Protein 9MH6 (pdb70)

Nearest PDB structures (foldseek):
  2r1i-assembly1_B  TM=9.298E-01  e=4.703E-15  Arthrobacter sp. FB24
  7n1l-assembly2_E  TM=7.633E-01  e=3.977E-11  Brucella abortus 2308
  7n1l-assembly3_C  TM=7.668E-01  e=7.142E-11  Brucella abortus 2308
  7n1l-assembly4_F  TM=7.641E-01  e=8.681E-11  Brucella abortus 2308
  7zkt-assembly2_C  TM=8.142E-01  e=1.002E-08  Physcomitrium patens

Structure (mmCIF, N/CA/C/O backbone):
data_9MH6
#
_entry.id   9MH6
#
_cell.length_a   35.372
_cell.length_b   100.626
_cell.length_c   39.177
_cell.angle_alpha   90.000
_cell.angle_beta   106.624
_cell.angle_gamma   90.000
#
_symmetry.space_group_name_H-M   'P 1 21 1'
#
loop_
_entity.id
_entity.type
_entity.pdbx_description
1 polymer 'Aminoglycoside N-acetyltransferase AAC(3)-XI'
2 non-polymer 'gentamicin C1'
3 non-polymer 'acetylamino coenzyme A'
4 non-polymer 'ACETATE ION'
5 water water
#
loop_
_atom_site.group_PDB
_atom_site.id
_atom_site.type_symbol
_atom_site.label_atom_id
_atom_site.label_alt_id
_atom_site.label_comp_id
_atom_site.label_asym_id
_atom_site.label_entity_id
_atom_site.label_seq_id
_atom_site.pdbx_PDB_ins_code
_atom_site.Cartn_x
_atom_site.Cartn_y
_atom_site.Cartn_z
_atom_site.occupancy
_atom_site.B_iso_or_equiv
_atom_site.auth_seq_id
_atom_site.auth_comp_id
_atom_site.auth_asym_id
_atom_site.auth_atom_id
_atom_site.pdbx_PDB_model_num
ATOM 1 N N . GLU A 1 6 ? 3.07945 26.54774 40.64486 1.000 48.94283 6 GLU A N 1
ATOM 2 C CA . GLU A 1 6 ? 2.74054 27.91264 40.27625 1.000 35.04130 6 GLU A CA 1
ATOM 3 C C . GLU A 1 6 ? 4.04309 28.74601 40.12950 1.000 43.49964 6 GLU A C 1
ATOM 4 O O . GLU A 1 6 ? 5.14433 28.31658 40.51426 1.000 47.79170 6 GLU A O 1
ATOM 7 N N . ILE A 1 7 ? 3.89695 29.92706 39.57255 1.000 29.60311 7 ILE A N 1
ATOM 8 C CA . ILE A 1 7 ? 5.00423 30.87456 39.43936 1.000 20.23371 7 ILE A CA 1
ATOM 9 C C . ILE A 1 7 ? 5.04335 31.76119 40.67061 1.000 18.03420 7 ILE A C 1
ATOM 10 O O . ILE A 1 7 ? 4.00753 32.17419 41.19365 1.000 21.68443 7 ILE A O 1
ATOM 26 N N . ARG A 1 8 ? 6.24343 31.99200 41.16440 1.000 16.63630 8 ARG A N 1
ATOM 27 C CA . ARG A 1 8 ? 6.43716 32.80325 42.35980 1.000 19.09824 8 ARG A CA 1
ATOM 28 C C . ARG A 1 8 ? 7.56884 33.80276 42.14882 1.000 14.85522 8 ARG A C 1
ATOM 29 O O . ARG A 1 8 ? 8.43734 33.60546 41.28347 1.000 14.35829 8 ARG A O 1
ATOM 50 N N . VAL A 1 9 ? 7.56341 34.91399 42.87348 1.000 14.43552 9 VAL A N 1
ATOM 51 C CA . VAL A 1 9 ? 8.65314 35.87365 42.90257 1.000 14.17419 9 VAL A CA 1
ATOM 52 C C . VAL A 1 9 ? 9.72614 35.30200 43.80203 1.000 15.87474 9 VAL A C 1
ATOM 53 O O . VAL A 1 9 ? 9.43647 34.91591 44.95103 1.000 16.82419 9 VAL A O 1
ATOM 66 N N . ALA A 1 10 ? 10.93146 35.18903 43.28079 1.000 12.42063 10 ALA A N 1
ATOM 67 C CA . ALA A 1 10 ? 12.01187 34.61200 44.04775 1.000 12.34215 10 ALA A CA 1
ATOM 68 C C . ALA A 1 10 ? 12.40569 35.50035 45.21363 1.000 12.87942 10 ALA A C 1
ATOM 69 O O . ALA A 1 10 ? 12.28117 36.72866 45.15928 1.000 12.21103 10 ALA A O 1
ATOM 76 N N . GLU A 1 11 ? 12.82244 34.83513 46.27715 1.000 11.32634 11 GLU A N 1
ATOM 77 C CA . GLU A 1 11 ? 13.36623 35.44262 47.46717 1.000 11.44003 11 GLU A CA 1
ATOM 78 C C . GLU A 1 11 ? 14.85630 35.26877 47.42837 1.000 11.18170 11 GLU A C 1
ATOM 79 O O . GLU A 1 11 ? 15.41193 34.43371 46.67130 1.000 11.58208 11 GLU A O 1
ATOM 91 N N . VAL A 1 12 ? 15.54778 35.96471 48.33233 1.000 11.58557 12 VAL A N 1
ATOM 92 C CA . VAL A 1 12 ? 16.99068 35.78755 48.45847 1.000 11.81562 12 VAL A CA 1
ATOM 93 C C . VAL A 1 12 ? 17.33167 34.33106 48.67763 1.000 13.49915 12 VAL A C 1
ATOM 94 O O . VAL A 1 12 ? 18.33900 33.85287 48.16290 1.000 14.55408 12 VAL A O 1
ATOM 107 N N . ALA A 1 13 ? 16.52212 33.58681 49.44820 1.000 14.75292 13 ALA A N 1
ATOM 108 C CA . ALA A 1 13 ? 16.80946 32.17242 49.68796 1.000 15.17385 13 ALA A CA 1
ATOM 109 C C . ALA A 1 13 ? 16.80476 31.34587 48.41161 1.000 14.92803 13 ALA A C 1
ATOM 110 O O . ALA A 1 13 ? 17.27975 30.19533 48.45046 1.000 17.45796 13 ALA A O 1
ATOM 117 N N . ASP A 1 14 ? 16.19418 31.82545 47.33532 1.000 13.30919 14 ASP A N 1
ATOM 118 C CA . ASP A 1 14 ? 16.14032 31.09241 46.07645 1.000 12.91311 14 ASP A CA 1
ATOM 119 C C . ASP A 1 14 ? 17.32404 31.39183 45.16023 1.000 15.64102 14 ASP A C 1
ATOM 120 O O . ASP A 1 14 ? 17.34956 30.90848 44.03260 1.000 14.81075 14 ASP A O 1
ATOM 129 N N . ALA A 1 15 ? 18.33964 32.12913 45.61744 1.000 12.43853 15 ALA A N 1
ATOM 130 C CA . ALA A 1 15 ? 19.43048 32.51800 44.73087 1.000 13.87491 15 ALA A CA 1
ATOM 131 C C . ALA A 1 15 ? 20.11798 31.31719 44.14405 1.000 15.16311 15 ALA A C 1
ATOM 132 O O . ALA A 1 15 ? 20.58396 31.39343 42.99318 1.000 14.38649 15 ALA A O 1
ATOM 139 N N . GLY A 1 16 ? 20.28937 30.25530 44.92784 1.000 13.75413 16 GLY A N 1
ATOM 140 C CA . GLY A 1 16 ? 20.95586 29.05743 44.41985 1.000 15.30713 16 GLY A CA 1
ATOM 141 C C . GLY A 1 16 ? 20.22231 28.44069 43.23881 1.000 14.94341 16 GLY A C 1
ATOM 142 O O . GLY A 1 16 ? 20.85246 27.98278 42.26929 1.000 17.81741 16 GLY A O 1
ATOM 146 N N . VAL A 1 17 ? 18.88989 28.39540 43.29838 1.000 15.72512 17 VAL A N 1
ATOM 147 C CA . VAL A 1 17 ? 18.12530 27.76111 42.22564 1.000 17.35901 17 VAL A CA 1
ATOM 148 C C . VAL A 1 17 ? 18.17277 28.63519 40.99039 1.000 15.60375 17 VAL A C 1
ATOM 149 O O . VAL A 1 17 ? 18.41984 28.15823 39.88591 1.000 15.66418 17 VAL A O 1
ATOM 162 N N . VAL A 1 18 ? 18.08028 29.95048 41.15773 1.000 12.84850 18 VAL A N 1
ATOM 163 C CA . VAL A 1 18 ? 18.18674 30.85676 40.02488 1.000 13.04953 18 VAL A CA 1
ATOM 164 C C . VAL A 1 18 ? 19.56105 30.72328 39.36856 1.000 12.01261 18 VAL A C 1
ATOM 165 O O . VAL A 1 18 ? 19.68263 30.66626 38.14294 1.000 12.48458 18 VAL A O 1
ATOM 178 N N . ALA A 1 19 ? 20.62580 30.74134 40.17061 1.000 12.12772 19 ALA A N 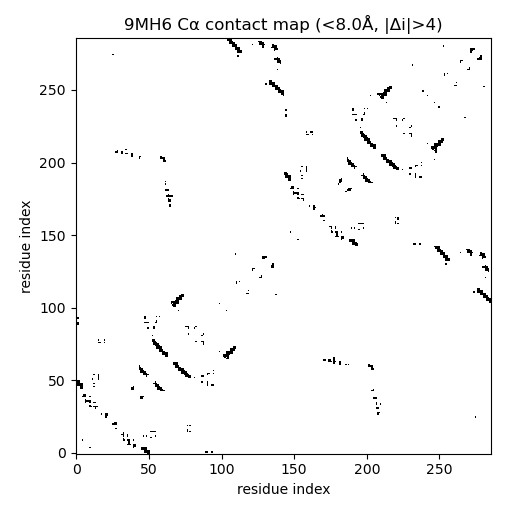1
ATOM 179 C CA . ALA A 1 19 ? 21.97518 30.61869 39.62763 1.000 12.76046 19 ALA A CA 1
ATOM 180 C C . ALA A 1 19 ? 22.13559 29.31269 38.86313 1.000 13.71440 19 ALA A C 1
ATOM 181 O O . ALA A 1 19 ? 22.74750 29.29697 37.80333 1.000 13.41760 19 ALA A O 1
ATOM 188 N N A LYS A 1 20 ? 21.61748 28.20822 39.39000 0.502 13.62936 20 LYS A N 1
ATOM 189 N N B LYS A 1 20 ? 21.61341 28.21469 39.38975 0.498 13.64420 20 LYS A N 1
ATOM 190 C CA A LYS A 1 20 ? 21.69571 26.93009 38.68914 0.502 15.31012 20 LYS A CA 1
ATOM 191 C CA B LYS A 1 20 ? 21.69446 26.93446 38.69803 0.498 15.31458 20 LYS A CA 1
ATOM 192 C C A LYS A 1 20 ? 21.01927 27.01193 37.33217 0.502 17.61099 20 LYS A C 1
ATOM 193 C C B LYS A 1 20 ? 21.01504 27.00310 37.34018 0.498 17.60357 20 LYS A C 1
ATOM 194 O O A LYS A 1 20 ? 21.55371 26.51374 36.33879 0.502 14.00421 20 LYS A O 1
ATOM 195 O O B LYS A 1 20 ? 21.54982 26.49522 36.35167 0.498 13.99388 20 LYS A O 1
ATOM 232 N N . LEU A 1 21 ? 19.84104 27.63497 37.26636 1.000 13.81155 21 LEU A N 1
ATOM 233 C CA . LEU A 1 21 ? 19.12470 27.70762 36.00353 1.000 13.71946 21 LEU A CA 1
ATOM 234 C C . LEU A 1 21 ? 19.85098 28.57397 35.00997 1.000 11.65749 21 LEU A C 1
ATOM 235 O O . LEU A 1 21 ? 19.91710 28.22485 33.83519 1.000 12.97351 21 LEU A O 1
ATOM 252 N N . LEU A 1 22 ? 20.40825 29.67569 35.44478 1.000 11.39466 22 LEU A N 1
ATOM 253 C CA . LEU A 1 22 ? 21.17152 30.50841 34.52381 1.000 11.24002 22 LEU A CA 1
ATOM 254 C C . LEU A 1 22 ? 22.41947 29.76532 34.04930 1.000 11.73522 22 LEU A C 1
ATOM 255 O O . LEU A 1 22 ? 22.78638 29.80585 32.87609 1.000 12.86284 22 LEU A O 1
ATOM 271 N N . ARG A 1 23 ? 23.14183 29.09282 34.94670 1.000 13.12950 23 ARG A N 1
ATOM 272 C CA . ARG A 1 23 ? 24.24917 28.26237 34.50100 1.000 14.19792 23 ARG A CA 1
ATOM 273 C C . ARG A 1 23 ? 23.81834 27.25277 33.47436 1.000 15.18663 23 ARG A C 1
ATOM 274 O O . ARG A 1 23 ? 24.51169 27.06236 32.48414 1.000 15.38583 23 ARG A O 1
ATOM 295 N N . ASP A 1 24 ? 22.72402 26.55080 33.70292 1.000 14.35948 24 ASP A N 1
ATOM 296 C CA . ASP A 1 24 ? 22.26151 25.54428 32.76264 1.000 16.61188 24 ASP A CA 1
ATOM 297 C C . ASP A 1 24 ? 21.95538 26.17187 31.41392 1.000 16.05917 24 ASP A C 1
ATOM 298 O O . ASP A 1 24 ? 22.28660 25.61072 30.37178 1.000 15.97794 24 ASP A O 1
ATOM 307 N N . PHE A 1 25 ? 21.33012 27.34261 31.41379 1.000 15.05398 25 PHE A N 1
ATOM 308 C CA . PHE A 1 25 ? 21.02802 28.05000 30.18141 1.000 14.28868 25 PHE A CA 1
ATOM 309 C C . PHE A 1 25 ? 22.30006 28.36428 29.42161 1.000 15.32965 25 PHE A C 1
ATOM 310 O O . PHE A 1 25 ? 22.40821 28.06880 28.23265 1.000 16.50258 25 PHE A O 1
ATOM 327 N N A ASN A 1 26 ? 23.28337 28.93578 30.09029 0.507 13.98839 26 ASN A N 1
ATOM 328 N N B ASN A 1 26 ? 23.26840 28.99208 30.08937 0.493 14.12735 26 ASN A N 1
ATOM 329 C CA A ASN A 1 26 ? 24.47240 29.33650 29.36657 0.507 16.56032 26 ASN A CA 1
ATOM 330 C CA B ASN A 1 26 ? 24.52830 29.31713 29.43905 0.493 16.43814 26 ASN A CA 1
ATOM 331 C C A ASN A 1 26 ? 25.26185 28.10648 28.93744 0.507 15.88818 26 ASN A C 1
ATOM 332 C C B ASN A 1 26 ? 25.16820 28.06696 28.88864 0.493 15.22019 26 ASN A C 1
ATOM 333 O O A ASN A 1 26 ? 25.90509 28.12700 27.88677 0.507 17.55552 26 ASN A O 1
ATOM 334 O O B ASN A 1 26 ? 25.66704 28.05224 27.75634 0.493 19.29079 26 ASN A O 1
ATOM 355 N N . THR A 1 27 ? 25.18238 27.00486 29.69410 1.000 17.54928 27 THR A N 1
ATOM 356 C CA . THR A 1 27 ? 25.84368 25.76730 29.26791 1.000 16.77808 27 THR A CA 1
ATOM 357 C C . THR A 1 27 ? 25.18176 25.20090 28.02620 1.000 17.71995 27 THR A C 1
ATOM 358 O O . THR A 1 27 ? 25.86377 24.85534 27.05441 1.000 21.07324 27 THR A O 1
ATOM 369 N N . GLU A 1 28 ? 23.86214 25.24608 27.95741 1.000 17.77663 28 GLU A N 1
ATOM 370 C CA . GLU A 1 28 ? 23.14977 24.75995 26.79149 1.000 19.91832 28 GLU A CA 1
ATOM 371 C C . GLU A 1 28 ? 23.55516 25.50991 25.52528 1.000 24.02971 28 GLU A C 1
ATOM 372 O O . GLU A 1 28 ? 23.73824 24.89748 24.47585 1.000 22.66476 28 GLU A O 1
ATOM 384 N N . PHE A 1 29 ? 23.75317 26.82087 25.61239 1.000 25.38353 29 PHE A N 1
ATOM 385 C CA . PHE A 1 29 ? 24.05379 27.66164 24.46942 1.000 28.01057 29 PHE A CA 1
ATOM 386 C C . PHE A 1 29 ? 25.52970 27.97052 24.36750 1.000 30.47549 29 PHE A C 1
ATOM 387 O O . PHE A 1 29 ? 25.95574 28.69881 23.44687 1.000 33.40254 29 PHE A O 1
ATOM 404 N N . ASP A 1 30 ? 26.31818 27.32354 25.19792 1.000 29.84291 30 ASP A N 1
ATOM 405 C CA . ASP A 1 30 ? 27.77383 27.43835 25.11971 1.000 32.33869 30 ASP A CA 1
ATOM 406 C C . ASP A 1 30 ? 28.19796 28.90763 25.20411 1.000 33.47826 30 ASP A C 1
ATOM 407 O O . ASP A 1 30 ? 29.10384 29.31496 24.46857 1.000 36.77495 30 ASP A O 1
ATOM 416 N N . THR A 1 31 ? 27.53959 29.69330 26.06838 1.000 31.17300 31 THR A N 1
ATOM 417 C CA . THR A 1 31 ? 27.89713 31.08530 26.37736 1.000 31.88904 31 THR A CA 1
ATOM 418 C C . THR A 1 31 ? 28.55055 31.12663 27.75821 1.000 30.07685 31 THR A C 1
ATOM 419 O O . THR A 1 31 ? 28.29630 30.27363 28.62486 1.000 27.83573 31 THR A O 1
ATOM 430 N N . PRO A 1 32 ? 29.36855 32.11820 28.03039 1.000 31.12725 32 PRO A N 1
ATOM 431 C CA . PRO A 1 32 ? 30.17495 32.02853 29.26010 1.000 36.23017 32 PRO A CA 1
ATOM 432 C C . PRO A 1 32 ? 29.35425 32.16935 30.51360 1.000 31.27099 32 PRO A C 1
ATOM 433 O O . PRO A 1 32 ? 28.30973 32.83497 30.52796 1.000 29.67403 32 PRO A O 1
ATOM 444 N N . VAL A 1 33 ? 29.84278 31.51905 31.56541 1.000 32.30366 33 VAL A N 1
ATOM 445 C CA . VAL A 1 33 ? 29.24923 31.53401 32.90179 1.000 31.96402 33 VAL A CA 1
ATOM 446 C C . VAL A 1 33 ? 30.21211 32.29415 33.81053 1.000 32.88484 33 VAL A C 1
ATOM 447 O O . VAL A 1 33 ? 31.36054 31.87274 33.98575 1.000 35.71512 33 VAL A O 1
ATOM 460 N N . PRO A 1 34 ? 29.78858 33.39160 34.42360 1.000 35.10841 34 PRO A N 1
ATOM 461 C CA . PRO A 1 34 ? 30.67672 34.11303 35.33131 1.000 39.68386 34 PRO A CA 1
ATOM 462 C C . PRO A 1 34 ? 30.75748 33.39762 36.67436 1.000 23.26694 34 PRO A C 1
ATOM 463 O O . PRO A 1 34 ? 29.86496 32.63233 37.04455 1.000 24.40849 34 PRO A O 1
ATOM 474 N N . GLU A 1 35 ? 31.85299 33.63655 37.38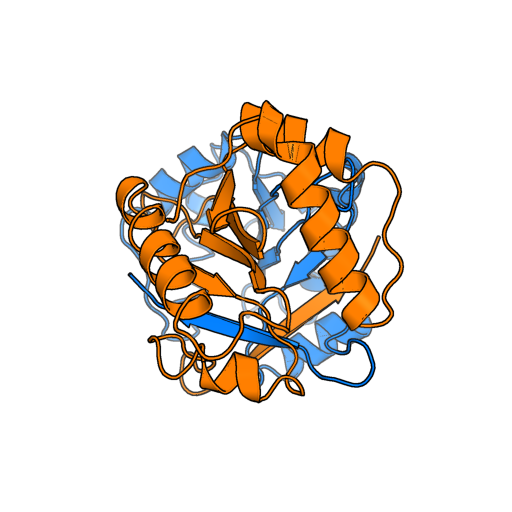441 1.000 34.37183 35 GLU A N 1
ATOM 475 C CA . GLU A 1 35 ? 31.96299 33.19578 38.76749 1.000 29.85646 35 GLU A CA 1
ATOM 476 C C . GLU A 1 35 ? 30.99141 34.00454 39.62419 1.000 26.08159 35 GLU A C 1
ATOM 477 O O . GLU A 1 35 ? 30.65064 35.13619 39.30028 1.000 26.13589 35 GLU A O 1
ATOM 481 N N . GLY A 1 36 ? 30.53713 33.39671 40.71289 1.000 21.68205 36 GLY A N 1
ATOM 482 C CA . GLY A 1 36 ? 29.79277 34.09743 41.73483 1.000 30.55699 36 GLY A CA 1
ATOM 483 C C . GLY A 1 36 ? 28.33578 34.33470 41.44864 1.000 22.23677 36 GLY A C 1
ATOM 484 O O . GLY A 1 36 ? 27.76999 35.29281 42.00518 1.000 21.64487 36 GLY A O 1
ATOM 488 N N . LEU A 1 37 ? 27.71208 33.54079 40.56461 1.000 25.47954 37 LEU A N 1
ATOM 489 C CA . LEU A 1 37 ? 26.34175 33.82415 40.19779 1.000 22.50530 37 LEU A CA 1
ATOM 490 C C . LEU A 1 37 ? 25.41597 33.77951 41.40331 1.000 19.43880 37 LEU A C 1
ATOM 491 O O . LEU A 1 37 ? 24.50339 34.59629 41.48789 1.000 17.05505 37 LEU A O 1
ATOM 507 N N . GLU A 1 38 ? 25.56956 32.79436 42.28872 1.000 18.19002 38 GLU A N 1
ATOM 508 C CA . GLU A 1 38 ? 24.63955 32.67918 43.39934 1.000 18.60149 38 GLU A CA 1
ATOM 509 C C . GLU A 1 38 ? 24.70343 33.91641 44.27147 1.000 17.06047 38 GLU A C 1
ATOM 510 O O . GLU A 1 38 ? 23.67002 34.50195 44.62740 1.000 15.64981 38 GLU A O 1
ATOM 522 N N . GLU A 1 39 ? 25.92150 34.33411 44.62008 1.000 18.43079 39 GLU A N 1
ATOM 523 C CA . GLU A 1 39 ? 26.07031 35.45506 45.51487 1.000 18.68555 39 GLU A CA 1
ATOM 524 C C . GLU A 1 39 ? 25.58339 36.72507 44.87127 1.000 17.10239 39 GLU A C 1
ATOM 525 O O . GLU A 1 39 ? 25.02137 37.59455 45.52682 1.000 18.22041 39 GLU A O 1
ATOM 537 N N . ARG A 1 40 ? 25.84206 36.90078 43.57260 1.000 16.41185 40 ARG A N 1
ATOM 538 C CA . ARG A 1 40 ? 25.34605 38.08155 42.88794 1.000 16.80908 40 ARG A CA 1
ATOM 539 C C . ARG A 1 40 ? 23.84019 38.07474 42.81446 1.000 14.62896 40 ARG A C 1
ATOM 540 O O . ARG A 1 40 ? 23.21242 39.12429 43.05097 1.000 15.20220 40 ARG A O 1
ATOM 561 N N . PHE A 1 41 ? 23.21693 36.92796 42.46083 1.000 15.95342 41 PHE A N 1
ATOM 562 C CA . PHE A 1 41 ? 21.77068 36.88828 42.47853 1.000 13.00722 41 PHE A CA 1
ATOM 563 C C . PHE A 1 41 ? 21.20615 37.16962 43.88273 1.000 15.22285 41 PHE A C 1
ATOM 564 O O . PHE A 1 41 ? 20.14612 37.78555 44.00972 1.000 14.58781 41 PHE A O 1
ATOM 581 N N . ALA A 1 42 ? 21.86815 36.69391 44.94662 1.000 13.50927 42 ALA A N 1
ATOM 582 C CA . ALA A 1 42 ? 21.33962 37.00891 46.28539 1.000 13.94062 42 ALA A CA 1
ATOM 583 C C . ALA A 1 42 ? 21.29416 38.52345 46.50279 1.000 15.03019 42 ALA A C 1
ATOM 584 O O . ALA A 1 42 ? 20.34845 39.05001 47.10699 1.000 16.59864 42 ALA A O 1
ATOM 591 N N . GLN A 1 43 ? 22.33256 39.24298 46.09031 1.000 15.18724 43 GLN A N 1
ATOM 592 C CA . GLN A 1 43 ? 22.37281 40.69548 46.18929 1.000 16.76188 43 GLN A CA 1
ATOM 593 C C . GLN A 1 43 ? 21.29804 41.34742 45.31781 1.000 16.05532 43 GLN A C 1
ATOM 594 O O . GLN A 1 43 ? 20.57052 42.24003 45.77682 1.000 19.49315 43 GLN A O 1
ATOM 608 N N . ILE A 1 44 ? 21.18233 40.90487 44.06246 1.000 13.98443 44 ILE A N 1
ATOM 609 C CA . ILE A 1 44 ? 20.23779 41.48711 43.10076 1.000 16.10369 44 ILE A CA 1
ATOM 610 C C . ILE A 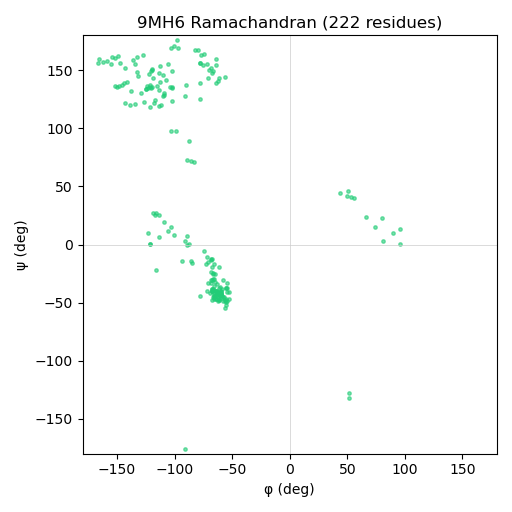1 44 ? 18.80020 41.27792 43.54925 1.000 16.13718 44 ILE A C 1
ATOM 611 O O . ILE A 1 44 ? 18.00202 42.22590 43.54053 1.000 17.67632 44 ILE A O 1
ATOM 627 N N . ILE A 1 45 ? 18.47914 40.07219 44.03025 1.000 12.45082 45 ILE A N 1
ATOM 628 C CA . ILE A 1 45 ? 17.12715 39.79960 44.45056 1.000 12.18630 45 ILE A CA 1
ATOM 629 C C . ILE A 1 45 ? 16.77366 40.64112 45.65154 1.000 13.64873 45 ILE A C 1
ATOM 630 O O . ILE A 1 45 ? 15.57554 40.96139 45.82342 1.000 14.00693 45 ILE A O 1
ATOM 646 N N . ALA A 1 46 ? 17.71535 41.01166 46.51338 1.000 17.38144 46 ALA A N 1
ATOM 647 C CA . ALA A 1 46 ? 17.38477 41.78026 47.68176 1.000 20.36949 46 ALA A CA 1
ATOM 648 C C . ALA A 1 46 ? 17.03957 43.20654 47.34807 1.000 27.06872 46 ALA A C 1
ATOM 649 O O . ALA A 1 46 ? 16.39255 43.86458 48.16837 1.000 29.92086 46 ALA A O 1
ATOM 656 N N . HIS A 1 47 ? 17.38945 43.68007 46.16649 1.000 29.60466 47 HIS A N 1
ATOM 657 C CA . HIS A 1 47 ? 17.15711 45.08502 45.86711 1.000 35.38813 47 HIS A CA 1
ATOM 658 C C . HIS A 1 47 ? 15.86417 45.31612 45.07259 1.000 22.10189 47 HIS A C 1
ATOM 659 O O . HIS A 1 47 ? 15.13715 44.40524 44.70634 1.000 22.85207 47 HIS A O 1
ATOM 673 N N . ASP A 1 48 ? 15.57393 46.60659 44.85635 1.000 21.49524 48 ASP A N 1
ATOM 674 C CA . ASP A 1 48 ? 14.25363 47.09290 44.52685 1.000 21.36151 48 ASP A CA 1
ATOM 675 C C . ASP A 1 48 ? 14.02950 47.20507 43.00797 1.000 21.45820 48 ASP A C 1
ATOM 676 O O . ASP A 1 48 ? 12.87629 47.34203 42.56297 1.000 23.30533 48 ASP A O 1
ATOM 680 N N . ASP A 1 49 ? 15.10843 47.13674 42.22121 1.000 17.51165 49 ASP A N 1
ATOM 681 C CA . ASP A 1 49 ? 15.06733 47.44489 40.79624 1.000 16.29461 49 ASP A CA 1
ATOM 682 C C . ASP A 1 49 ? 15.22754 46.20837 39.93919 1.000 13.70360 49 ASP A C 1
ATOM 683 O O . ASP A 1 49 ? 15.56791 46.30510 38.75939 1.000 15.14289 49 ASP A O 1
ATOM 692 N N . ALA A 1 50 ? 14.99905 45.04259 40.49601 1.000 11.66832 50 ALA A N 1
ATOM 693 C CA . ALA A 1 50 ? 15.01679 43.79569 39.74997 1.000 10.48020 50 ALA A CA 1
ATOM 694 C C . ALA A 1 50 ? 14.24321 42.73878 40.48666 1.000 13.19946 50 ALA A C 1
ATOM 695 O O . ALA A 1 50 ? 14.03007 42.82845 41.70244 1.000 13.29996 50 ALA A O 1
ATOM 702 N N . PHE A 1 51 ? 13.79823 41.74488 39.73326 1.000 10.38343 51 PHE A N 1
ATOM 703 C CA . PHE A 1 51 ? 13.17730 40.58252 40.35604 1.000 9.80081 51 PHE A CA 1
ATOM 704 C C . PHE A 1 51 ? 13.32599 39.37507 39.47010 1.000 10.11575 51 PHE A C 1
ATOM 705 O O . PHE A 1 51 ? 13.63994 39.49826 38.27055 1.000 9.88272 51 PHE A O 1
ATOM 722 N N . VAL A 1 52 ? 13.15272 38.21440 40.06832 1.000 11.17503 52 VAL A N 1
ATOM 723 C CA . VAL A 1 52 ? 13.19037 36.95596 39.33202 1.000 10.63148 52 VAL A CA 1
ATOM 724 C C . VAL A 1 52 ? 11.86849 36.25495 39.62008 1.000 10.63713 52 VAL A C 1
ATOM 725 O O . VAL A 1 52 ? 11.39551 36.24175 40.76575 1.000 11.21035 52 VAL A O 1
ATOM 738 N N . LEU A 1 53 ? 11.24788 35.69184 38.59550 1.000 11.81620 53 LEU A N 1
ATOM 739 C CA . LEU A 1 53 ? 10.11642 34.79366 38.71448 1.000 10.70246 53 LEU A CA 1
ATOM 740 C C . LEU A 1 53 ? 10.57466 33.35805 38.52864 1.000 12.10137 53 LEU A C 1
ATOM 741 O O . LEU A 1 53 ? 11.36406 33.09925 37.61426 1.000 12.94330 53 LEU A O 1
ATOM 757 N N . LEU A 1 54 ? 10.12778 32.43392 39.36205 1.000 11.82250 54 LEU A N 1
ATOM 758 C CA . LEU A 1 54 ? 10.47214 31.03105 39.27326 1.000 12.60877 54 LEU A CA 1
ATOM 759 C C . LEU A 1 54 ? 9.24340 30.23656 38.93330 1.000 15.52287 54 LEU A C 1
ATOM 760 O O . LEU A 1 54 ? 8.20715 30.36292 39.60312 1.000 16.69509 54 LEU A O 1
ATOM 776 N N . ALA A 1 55 ? 9.38139 29.33526 37.96831 1.000 15.73071 55 ALA A N 1
ATOM 777 C CA . ALA A 1 55 ? 8.42358 28.25125 37.76643 1.000 17.58792 55 ALA A CA 1
ATOM 778 C C . ALA A 1 55 ? 8.99631 26.99902 38.41596 1.000 18.97005 55 ALA A C 1
ATOM 779 O O . ALA A 1 55 ? 9.84492 26.32619 37.83483 1.000 18.10385 55 ALA A O 1
ATOM 786 N N . GLY A 1 56 ? 8.55127 26.71246 39.64452 1.000 20.25625 56 GLY A N 1
ATOM 787 C CA . GLY A 1 56 ? 9.14220 25.60553 40.37658 1.000 23.63398 56 GLY A CA 1
ATOM 788 C C . GLY A 1 56 ? 10.64997 25.76798 40.36997 1.000 23.15373 56 GLY A C 1
ATOM 789 O O . GLY A 1 56 ? 11.16210 26.84253 40.65701 1.000 25.60893 56 GLY A O 1
ATOM 793 N N . ASP A 1 57 ? 11.36835 24.69760 40.04726 1.000 22.56648 57 ASP A N 1
ATOM 794 C CA . ASP A 1 57 ? 12.81178 24.77690 39.83317 1.000 24.74528 57 ASP A CA 1
ATOM 795 C C . ASP A 1 57 ? 13.19635 24.49943 38.38224 1.000 24.53379 57 ASP A C 1
ATOM 796 O O . ASP A 1 57 ? 14.31383 24.06617 38.09141 1.000 27.28040 57 ASP A O 1
ATOM 805 N N . ILE A 1 58 ? 12.29267 24.74207 37.44286 1.000 19.96205 58 ILE A N 1
ATOM 806 C CA . ILE A 1 58 ? 12.54952 24.37592 36.05439 1.000 22.45515 58 ILE A CA 1
ATOM 807 C C . ILE A 1 58 ? 12.48794 25.54359 35.08138 1.000 21.43471 58 ILE A C 1
ATOM 808 O O . ILE A 1 58 ? 12.69403 25.33251 33.88955 1.000 20.93318 58 ILE A O 1
ATOM 824 N N . GLY A 1 59 ? 12.22583 26.75924 35.53119 1.000 16.62610 59 GLY A N 1
ATOM 825 C CA . GLY A 1 59 ? 12.25668 27.88452 34.62543 1.000 14.47677 59 GLY A CA 1
ATOM 826 C C . GLY A 1 59 ? 12.27593 29.17935 35.40077 1.000 13.72123 59 GLY A C 1
ATOM 827 O O . GLY A 1 59 ? 11.88113 29.21330 36.56553 1.000 14.05007 59 GLY A O 1
ATOM 831 N N . PHE A 1 60 ? 12.72640 30.24757 34.73567 1.000 11.97443 60 PHE A N 1
ATOM 832 C CA . PHE A 1 60 ? 12.82433 31.52716 35.40163 1.000 11.97557 60 PHE A CA 1
ATOM 833 C C . PHE A 1 60 ? 12.76015 32.66662 34.40441 1.000 13.00941 60 PHE A C 1
ATOM 834 O O . PHE A 1 60 ? 13.07576 32.50741 33.21859 1.000 12.34097 60 PHE A O 1
ATOM 851 N N . ALA A 1 61 ? 12.33249 33.82399 34.92114 1.000 12.46106 61 ALA A N 1
ATOM 852 C CA . ALA A 1 61 ? 12.43638 35.10028 34.22305 1.000 10.42433 61 ALA A CA 1
ATOM 853 C C . ALA A 1 61 ? 13.18094 36.06830 35.12260 1.000 13.39151 61 ALA A C 1
ATOM 854 O O . ALA A 1 61 ? 12.86392 36.18940 36.31554 1.000 15.25077 61 ALA A O 1
ATOM 861 N N . TYR A 1 62 ? 14.15100 36.80906 34.60124 1.000 10.74836 62 TYR A N 1
ATOM 862 C CA . TYR A 1 62 ? 14.88689 37.80186 35.34622 1.000 8.95193 62 TYR A CA 1
ATOM 863 C C . TYR A 1 62 ? 14.60713 39.14471 34.67267 1.000 9.42114 62 TYR A C 1
ATOM 864 O O . TYR A 1 62 ? 14.88548 39.29966 33.48291 1.000 10.52139 62 TYR A O 1
ATOM 882 N N . VAL A 1 63 ? 14.06823 40.09423 35.45191 1.000 9.55100 63 VAL A N 1
ATOM 883 C CA . VAL A 1 63 ? 13.62288 41.38698 34.95126 1.000 8.48890 63 VAL A CA 1
ATOM 884 C C . VAL A 1 63 ? 14.35765 42.47557 35.71582 1.000 9.56396 63 VAL A C 1
ATOM 885 O O . VAL A 1 63 ? 14.43626 42.46123 36.93809 1.000 10.34319 63 VAL A O 1
ATOM 898 N N . THR A 1 64 ? 14.85359 43.47919 34.98682 1.000 9.36284 64 THR A N 1
ATOM 899 C CA . THR A 1 64 ? 15.36385 44.68484 35.60391 1.000 9.70223 64 THR A CA 1
ATOM 900 C C . THR A 1 64 ? 14.48093 45.88134 35.27812 1.000 10.93765 64 THR A C 1
ATOM 901 O O . THR A 1 64 ? 13.77708 45.93549 34.26061 1.000 12.15019 64 THR A O 1
ATOM 912 N N . LEU A 1 65 ? 14.49383 46.85202 36.15353 1.000 11.40940 65 LEU A N 1
ATOM 913 C CA . LEU A 1 65 ? 13.72853 48.07783 36.05634 1.000 12.48318 65 LEU A CA 1
ATOM 914 C C . LEU A 1 65 ? 14.67889 49.25517 36.07752 1.000 12.38746 65 LEU A C 1
ATOM 915 O O . LEU A 1 65 ? 15.61102 49.26699 36.88926 1.000 15.25585 65 LEU A O 1
ATOM 931 N N . ARG A 1 66 ? 14.45665 50.23019 35.19878 1.000 11.04658 66 ARG A N 1
ATOM 932 C CA . ARG A 1 66 ? 15.32206 51.39439 35.14210 1.000 11.52426 66 ARG A CA 1
ATOM 933 C C . ARG A 1 66 ? 14.50016 52.61796 34.74123 1.000 9.89701 66 ARG A C 1
ATOM 934 O O . ARG A 1 66 ? 13.42070 52.48528 34.17034 1.000 11.25927 66 ARG A O 1
ATOM 955 N N . PRO A 1 67 ? 14.96039 53.81933 35.08295 1.000 11.59824 67 PRO A N 1
ATOM 956 C CA . PRO A 1 67 ? 14.13823 55.02435 34.88785 1.000 13.02086 67 PRO A CA 1
ATOM 957 C C . PRO A 1 67 ? 14.09098 55.44699 33.44226 1.000 13.04018 67 PRO A C 1
ATOM 958 O O . PRO A 1 67 ? 15.02011 55.20530 32.66427 1.000 14.05369 67 PRO A O 1
ATOM 969 N N . SER A 1 68 ? 13.02678 56.14601 33.05676 1.000 12.98211 68 SER A N 1
ATOM 970 C CA . SER A 1 68 ? 12.83206 56.74687 31.78605 1.000 13.66637 68 SER A CA 1
ATOM 971 C C . SER A 1 68 ? 12.15617 58.09458 31.93815 1.000 13.36610 68 SER A C 1
ATOM 972 O O . SER A 1 68 ? 11.26525 58.22069 32.77184 1.000 14.77672 68 SER A O 1
ATOM 980 N N . PRO A 1 69 ? 12.56575 59.10160 31.16480 1.000 12.51448 69 PRO A N 1
ATOM 981 C CA . PRO A 1 69 ? 11.87583 60.39913 31.19229 1.000 15.20876 69 PRO A CA 1
ATOM 982 C C . PRO A 1 69 ? 10.49036 60.32964 30.60613 1.000 15.01545 69 PRO A C 1
ATOM 983 O O . PRO A 1 69 ? 9.76908 61.31847 30.75841 1.000 17.48778 69 PRO A O 1
ATOM 994 N N . TYR A 1 70 ? 10.121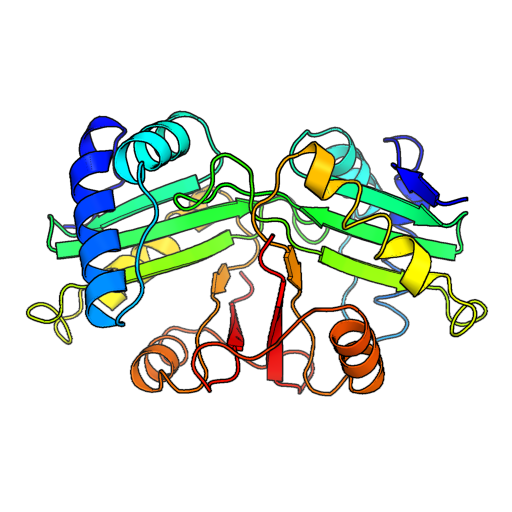43 59.25108 29.90891 1.000 13.51223 70 TYR A N 1
ATOM 995 C CA . TYR A 1 70 ? 8.84753 59.16146 29.20360 1.000 17.27406 70 TYR A CA 1
ATOM 996 C C . TYR A 1 70 ? 7.71198 58.68390 30.07596 1.000 21.46402 70 TYR A C 1
ATOM 997 O O . TYR A 1 70 ? 6.54255 58.84865 29.67748 1.000 21.96503 70 TYR A O 1
ATOM 1015 N N . TYR A 1 71 ? 7.99961 58.13787 31.24407 1.000 17.21875 71 TYR A N 1
ATOM 1016 C CA . TYR A 1 71 ? 6.98200 57.52861 32.07929 1.000 20.17212 71 TYR A CA 1
ATOM 1017 C C . TYR A 1 71 ? 7.25345 57.79708 33.53875 1.000 18.80891 71 TYR A C 1
ATOM 1018 O O . TYR A 1 71 ? 8.38144 57.91759 33.92340 1.000 17.74891 71 TYR A O 1
ATOM 1036 N N A ASP A 1 72 ? 6.19798 57.82000 34.35189 0.292 18.05497 72 ASP A N 1
ATOM 1037 N N B ASP A 1 72 ? 6.20228 57.80108 34.36660 0.708 17.22564 72 ASP A N 1
ATOM 1038 C CA A ASP A 1 72 ? 6.39992 57.88107 35.79187 0.292 19.07140 72 ASP A CA 1
ATOM 1039 C CA B ASP A 1 72 ? 6.45613 57.88313 35.79666 0.708 18.84415 72 ASP A CA 1
ATOM 1040 C C A ASP A 1 72 ? 7.03589 56.60040 36.31970 0.292 20.19625 72 ASP A C 1
ATOM 1041 C C B ASP A 1 72 ? 7.04634 56.58737 36.32671 0.708 19.73481 72 ASP A C 1
ATOM 1042 O O A ASP A 1 72 ? 7.84020 56.64498 37.26094 0.292 26.12909 72 ASP A O 1
ATOM 1043 O O B ASP A 1 72 ? 7.83505 56.60449 37.28613 0.708 25.03107 72 ASP A O 1
ATOM 1060 N N . GLY A 1 73 ? 6.71018 55.46060 35.72772 1.000 18.15162 73 GLY A N 1
ATOM 1061 C CA . GLY A 1 73 ? 7.25066 54.19975 36.14423 1.000 17.29285 73 GLY A CA 1
ATOM 1062 C C . GLY A 1 73 ? 8.46914 53.84896 35.32668 1.000 14.64898 73 GLY A C 1
ATOM 1063 O O . GLY A 1 73 ? 8.91735 54.60921 34.46524 1.000 16.89244 73 GLY A O 1
ATOM 1067 N N . PRO A 1 74 ? 8.99703 52.66953 35.58202 1.000 14.74627 74 PRO A N 1
ATOM 1068 C CA . PRO A 1 74 ? 10.24146 52.27363 34.94305 1.000 13.00105 74 PRO A CA 1
ATOM 1069 C C . PRO A 1 74 ? 9.98966 51.72931 33.55107 1.000 14.56567 74 PRO A C 1
ATOM 1070 O O . PRO A 1 74 ? 8.89859 51.36531 33.17321 1.000 14.45200 74 PRO A O 1
ATOM 1081 N N . VAL A 1 75 ? 11.07147 51.60520 32.82045 1.000 11.56782 75 VAL A N 1
ATOM 1082 C CA . VAL A 1 75 ? 11.18160 50.67291 31.68892 1.000 11.87968 75 VAL A CA 1
ATOM 1083 C C . VAL A 1 75 ? 11.71005 49.35818 32.19334 1.000 10.70251 75 VAL A C 1
ATOM 1084 O O . VAL A 1 75 ? 12.68643 49.33986 32.92383 1.000 11.05008 75 VAL A O 1
ATOM 1097 N N . ALA A 1 76 ? 11.01936 48.26239 31.88173 1.000 9.84733 76 ALA A N 1
ATOM 1098 C CA . ALA A 1 76 ? 11.41539 46.93284 32.31430 1.000 10.92739 76 ALA A CA 1
ATOM 1099 C C . ALA A 1 76 ? 12.15218 46.24631 31.16687 1.000 10.82560 76 ALA A C 1
ATOM 1100 O O . ALA A 1 76 ? 11.81266 46.41649 30.00519 1.000 11.51913 76 ALA A O 1
ATOM 1107 N N A MET A 1 77 ? 13.16361 45.46037 31.53215 0.495 10.11640 77 MET A N 1
ATOM 1108 N N B MET A 1 77 ? 13.11191 45.40286 31.52346 0.505 10.12526 77 MET A N 1
ATOM 1109 C CA A MET A 1 77 ? 13.88997 44.59509 30.61906 0.495 11.09253 77 MET A CA 1
ATOM 1110 C CA B MET A 1 77 ? 13.84800 44.61621 30.54733 0.505 11.06714 77 MET A CA 1
ATOM 1111 C C A MET A 1 77 ? 13.75042 43.15798 31.09992 0.495 10.91464 77 MET A C 1
ATOM 1112 C C B MET A 1 77 ? 13.90591 43.17510 31.02182 0.505 11.53440 77 MET A C 1
ATOM 1113 O O A MET A 1 77 ? 13.97274 42.87286 32.28498 0.495 12.00662 77 MET A O 1
ATOM 1114 O O B MET A 1 77 ? 14.43039 42.90076 32.11297 0.505 9.66817 77 MET A O 1
ATOM 1141 N N . LEU A 1 78 ? 13.41030 42.26522 30.17298 1.000 10.38589 78 LEU A N 1
ATOM 1142 C CA . LEU A 1 78 ? 13.41579 40.82373 30.46217 1.000 10.46689 78 LEU A CA 1
ATOM 1143 C C . LEU A 1 78 ? 14.78469 40.33617 30.01625 1.000 11.02204 78 LEU A C 1
ATOM 1144 O O . LEU A 1 78 ? 15.02796 39.98717 28.86503 1.000 11.69984 78 LEU A O 1
ATOM 1161 N N . ASP A 1 79 ? 15.71993 40.42647 30.96915 1.000 8.98877 79 ASP A N 1
ATOM 1162 C CA . ASP A 1 79 ? 17.13585 40.15413 30.69814 1.000 10.57517 79 ASP A CA 1
ATOM 1163 C C . ASP A 1 79 ? 17.36937 38.67561 30.47174 1.000 10.41670 79 ASP A C 1
ATOM 1164 O O . ASP A 1 79 ? 18.25738 38.31091 29.67544 1.000 13.76174 79 ASP A O 1
ATOM 1173 N N . GLU A 1 80 ? 16.62332 37.78965 31.13865 1.000 11.32717 80 GLU A N 1
ATOM 1174 C CA . GLU A 1 80 ? 16.76485 36.35449 30.89647 1.000 12.39879 80 GLU A CA 1
ATOM 1175 C C . GLU A 1 80 ? 15.41305 35.67582 30.98844 1.000 11.70414 80 GLU A C 1
ATOM 1176 O O . GLU A 1 80 ? 14.64051 35.98370 31.89350 1.000 12.41008 80 GLU A O 1
ATOM 1188 N N . LEU A 1 81 ? 15.13612 34.72727 30.09615 1.000 12.87189 81 LEU A N 1
ATOM 1189 C CA . LEU A 1 81 ? 13.92248 33.90762 30.14809 1.000 12.91681 81 LEU A CA 1
ATOM 1190 C C . LEU A 1 81 ? 14.26700 32.50674 29.70562 1.000 14.66621 81 LEU A C 1
ATOM 1191 O O . LEU A 1 81 ? 14.82346 32.33376 28.61246 1.000 15.38473 81 LEU A O 1
ATOM 1207 N N . TYR A 1 82 ? 14.02143 31.52247 30.56464 1.000 14.12297 82 TYR A N 1
ATOM 1208 C CA . TYR A 1 82 ? 14.49836 30.18345 30.27623 1.000 13.75463 82 TYR A CA 1
ATOM 1209 C C . TYR A 1 82 ? 13.58750 29.17228 30.91741 1.000 13.07227 82 TYR A C 1
ATOM 1210 O O . TYR A 1 82 ? 13.21218 29.32671 32.09032 1.000 14.12421 82 TYR A O 1
ATOM 1228 N N . VAL A 1 83 ? 13.26477 28.13496 30.15906 1.000 14.48676 83 VAL A N 1
ATOM 1229 C CA . VAL A 1 83 ? 12.59894 26.93495 30.66219 1.000 16.81461 83 VAL A CA 1
ATOM 1230 C C . VAL A 1 83 ? 13.51494 25.73386 30.37245 1.000 17.07152 83 VAL A C 1
ATOM 1231 O O . VAL A 1 83 ? 14.07019 25.62601 29.28344 1.000 17.71981 83 VAL A O 1
ATOM 1244 N N . ALA A 1 84 ? 13.68924 24.84779 31.35541 1.000 18.85886 84 ALA A N 1
ATOM 1245 C CA . ALA A 1 84 ? 14.51980 23.67416 31.17289 1.000 21.44104 84 ALA A CA 1
ATOM 1246 C C . ALA A 1 84 ? 14.02643 22.85749 29.98291 1.000 20.70419 84 ALA A C 1
ATOM 1247 O O . ALA A 1 84 ? 12.81737 22.74365 29.75183 1.000 24.29878 84 ALA A O 1
ATOM 1254 N N . PRO A 1 85 ? 14.93340 22.24726 29.23251 1.000 22.71757 85 PRO A N 1
ATOM 1255 C CA . PRO A 1 85 ? 14.53684 21.60323 27.96883 1.000 24.70842 85 PRO A CA 1
ATOM 1256 C C . PRO A 1 85 ? 13.41585 20.59509 28.11969 1.000 29.38266 85 PRO A C 1
ATOM 1257 O O . PRO A 1 85 ? 12.52276 20.55851 27.26999 1.000 30.33070 85 PRO A O 1
ATOM 1268 N N . ALA A 1 86 ? 13.43876 19.77400 29.17861 1.000 29.11734 86 ALA A N 1
ATOM 1269 C CA . ALA A 1 86 ? 12.43682 18.72363 29.31110 1.000 32.62579 86 ALA A CA 1
ATOM 1270 C C . ALA A 1 86 ? 11.04582 19.28790 29.57207 1.000 34.79987 86 ALA A C 1
ATOM 1271 O O . ALA A 1 86 ? 10.06425 18.54698 29.46973 1.000 32.98542 86 ALA A O 1
ATOM 1278 N N . HIS A 1 87 ? 10.94153 20.57634 29.89200 1.000 26.97231 87 HIS A N 1
ATOM 1279 C CA . HIS A 1 87 ? 9.68513 21.20931 30.27791 1.000 34.44922 87 HIS A CA 1
ATOM 1280 C C . HIS A 1 87 ? 9.18724 22.24076 29.27734 1.000 24.36932 87 HIS A C 1
ATOM 1281 O O . HIS A 1 87 ? 8.18561 22.90635 29.54104 1.000 26.17922 87 HIS A O 1
ATOM 1295 N N . ARG A 1 88 ? 9.83785 22.36185 28.12932 1.000 23.99478 88 ARG A N 1
ATOM 1296 C CA . ARG A 1 88 ? 9.40223 23.30625 27.11763 1.000 23.20093 88 ARG A CA 1
ATOM 1297 C C . ARG A 1 88 ? 8.17960 22.80332 26.34766 1.000 27.07956 88 ARG A C 1
ATOM 1298 O O . ARG A 1 88 ? 7.82045 21.62276 26.35633 1.000 28.92527 88 ARG A O 1
ATOM 1319 N N . ASN A 1 89 ? 7.53705 23.75328 25.67382 1.000 27.85918 89 ASN A N 1
ATOM 1320 C CA . ASN A 1 89 ? 6.39598 23.48276 24.80569 1.000 27.06075 89 ASN A CA 1
ATOM 1321 C C . ASN A 1 89 ? 5.17391 22.99268 25.55742 1.000 30.45768 89 ASN A C 1
ATOM 1322 O O . ASN A 1 89 ? 4.27001 22.33956 24.97100 1.000 30.99736 89 ASN A O 1
ATOM 1333 N N . ARG A 1 90 ? 5.09720 23.31516 26.83704 1.000 28.40358 90 ARG A N 1
ATOM 1334 C CA . ARG A 1 90 ? 3.94414 22.93884 27.62810 1.000 29.02753 90 ARG A CA 1
ATOM 1335 C C . ARG A 1 90 ? 3.27267 24.14572 28.25789 1.000 24.95883 90 ARG A C 1
ATOM 1336 O O . ARG A 1 90 ? 2.39338 23.97215 29.09401 1.000 32.03013 90 ARG A O 1
ATOM 1357 N N . GLY A 1 91 ? 3.65920 25.35495 27.87171 1.000 22.48962 91 GLY A N 1
ATOM 1358 C CA . GLY A 1 91 ? 3.05886 26.56015 28.40120 1.000 25.96550 91 GLY A CA 1
ATOM 1359 C C . GLY A 1 91 ? 3.76827 27.23189 29.55273 1.000 25.75138 91 GLY A C 1
ATOM 1360 O O . GLY A 1 91 ? 3.24880 28.25151 30.03688 1.000 19.95769 91 GLY A O 1
ATOM 1364 N N . VAL A 1 92 ? 4.90528 26.69911 30.01246 1.000 20.14580 92 VAL A N 1
ATOM 1365 C CA . VAL A 1 92 ? 5.63976 27.31702 31.12749 1.000 18.44293 92 VAL A CA 1
ATOM 1366 C C . VAL A 1 92 ? 6.14651 28.68121 30.76162 1.000 17.18829 92 VAL A C 1
ATOM 1367 O O . VAL A 1 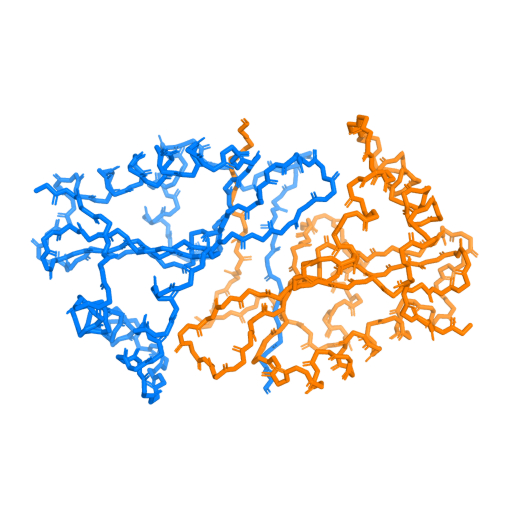92 ? 6.00316 29.64418 31.52172 1.000 17.19390 92 VAL A O 1
ATOM 1380 N N . GLY A 1 93 ? 6.75729 28.80387 29.59881 1.000 16.32986 93 GLY A N 1
ATOM 1381 C CA . GLY A 1 93 ? 7.25394 30.11045 29.18263 1.000 16.39859 93 GLY A CA 1
ATOM 1382 C C . GLY A 1 93 ? 6.14100 31.11639 29.01341 1.000 17.64743 93 GLY A C 1
ATOM 1383 O O . GLY A 1 93 ? 6.28343 32.28792 29.36193 1.000 16.32876 93 GLY A O 1
ATOM 1387 N N . THR A 1 94 ? 5.02587 30.68408 28.45751 1.000 16.47677 94 THR A N 1
ATOM 1388 C CA . THR A 1 94 ? 3.86281 31.55780 28.38009 1.000 19.03549 94 THR A CA 1
ATOM 1389 C C . THR A 1 94 ? 3.45656 32.05656 29.76914 1.000 16.04640 94 THR A C 1
ATOM 1390 O O . THR A 1 94 ? 3.15312 33.23763 29.94239 1.000 16.77059 94 THR A O 1
ATOM 1401 N N . ALA A 1 95 ? 3.37348 31.15935 30.73990 1.000 17.99653 95 ALA A N 1
ATOM 1402 C CA . ALA A 1 95 ? 2.94611 31.53610 32.09131 1.000 16.76985 95 ALA A CA 1
ATOM 1403 C C . ALA A 1 95 ? 3.93672 32.49478 32.72408 1.000 14.93338 95 ALA A C 1
ATOM 1404 O O . ALA A 1 95 ? 3.54785 33.47043 33.37573 1.000 15.74986 95 ALA A O 1
ATOM 1411 N N . LEU A 1 96 ? 5.23883 32.24658 32.50155 1.000 13.41425 96 LEU A N 1
ATOM 1412 C CA . LEU A 1 96 ? 6.25215 33.15007 33.02595 1.000 13.62276 96 LEU A CA 1
ATOM 1413 C C . LEU A 1 96 ? 6.11162 34.53287 32.42574 1.000 12.85945 96 LEU A C 1
ATOM 1414 O O . LEU A 1 96 ? 6.20063 35.53753 33.14643 1.000 12.88557 96 LEU A O 1
ATOM 1430 N N . LEU A 1 97 ? 5.94163 34.61931 31.09802 1.000 13.30826 97 LEU A N 1
ATOM 1431 C CA . LEU A 1 97 ? 5.82762 35.91961 30.47375 1.000 13.02249 97 LEU A CA 1
ATOM 1432 C C . LEU A 1 97 ? 4.54723 36.64463 30.89809 1.000 13.06413 97 LEU A C 1
ATOM 1433 O O . LEU A 1 97 ? 4.56523 37.86324 31.11451 1.000 13.18815 97 LEU A O 1
ATOM 1449 N N A GLN A 1 98 ? 3.42896 35.92237 30.98851 0.371 14.01222 98 GLN A N 1
ATOM 1450 N N B GLN A 1 98 ? 3.43377 35.92267 31.05278 0.629 14.31541 98 GLN A N 1
ATOM 1451 C CA A GLN A 1 98 ? 2.22941 36.52013 31.57010 0.371 16.75788 98 GLN A CA 1
ATOM 1452 C CA B GLN A 1 98 ? 2.21386 36.57013 31.55316 0.629 16.66264 98 GLN A CA 1
ATOM 1453 C C A GLN A 1 98 ? 2.55631 37.17165 32.89811 0.371 16.13599 98 GLN A C 1
ATOM 1454 C C B GLN A 1 98 ? 2.41298 37.11170 32.96854 0.629 14.61496 98 GLN A C 1
ATOM 1455 O O A GLN A 1 98 ? 2.32470 38.37164 33.07916 0.371 13.51699 98 GLN A O 1
ATOM 1456 O O B GLN A 1 98 ? 1.96141 38.22480 33.30676 0.629 13.33794 98 GLN A O 1
ATOM 1483 N N . ARG A 1 99 ? 3.21389 36.42022 33.79866 1.000 14.48978 99 ARG A N 1
ATOM 1484 C CA . ARG A 1 99 ? 3.50960 36.93642 35.13213 1.000 13.41892 99 ARG A CA 1
ATOM 1485 C C . ARG A 1 99 ? 4.50325 38.09073 35.09184 1.000 12.53205 99 ARG A C 1
ATOM 1486 O O . ARG A 1 99 ? 4.41179 38.99853 35.90395 1.000 12.75553 99 ARG A O 1
ATOM 1507 N N . VAL A 1 100 ? 5.40698 38.12208 34.12063 1.000 12.14307 100 VAL A N 1
ATOM 1508 C CA . VAL A 1 100 ? 6.26075 39.30944 33.91068 1.000 11.17980 100 VAL A CA 1
ATOM 1509 C C . VAL A 1 100 ? 5.39631 40.53313 33.67374 1.000 10.91680 100 VAL A C 1
ATOM 1510 O O . VAL A 1 100 ? 5.53199 41.55878 34.33273 1.000 11.94811 100 VAL A O 1
ATOM 1523 N N . PHE A 1 101 ? 4.40630 40.40562 32.77566 1.000 11.27092 101 PHE A N 1
ATOM 1524 C CA . PHE A 1 101 ? 3.54804 41.57082 32.50136 1.000 11.48295 101 PHE A CA 1
ATOM 1525 C C . PHE A 1 101 ? 2.76324 41.94923 33.75099 1.000 11.76979 101 PHE A C 1
ATOM 1526 O O . PHE A 1 101 ? 2.61431 43.13078 34.06646 1.000 13.14170 101 PHE A O 1
ATOM 1543 N N A GLU A 1 102 ? 2.24113 40.96074 34.47543 0.531 13.38956 102 GLU A N 1
ATOM 1544 N N B GLU A 1 102 ? 2.28324 40.95927 34.48866 0.469 13.44930 102 GLU A N 1
ATOM 1545 C CA A GLU A 1 102 ? 1.53219 41.28231 35.71085 0.531 12.43744 102 GLU A CA 1
ATOM 1546 C CA B GLU A 1 102 ? 1.52596 41.25647 35.69495 0.469 12.16817 102 GLU A CA 1
ATOM 1547 C C A GLU A 1 102 ? 2.44563 42.00937 36.68777 0.531 13.49673 102 GLU A C 1
ATOM 1548 C C B GLU A 1 102 ? 2.38279 41.91838 36.76509 0.469 13.50996 102 GLU A C 1
ATOM 1549 O O A GLU A 1 102 ? 2.10935 43.05718 37.23215 0.531 13.62222 102 GLU A O 1
ATOM 1550 O O B GLU A 1 102 ? 1.91101 42.78852 37.50218 0.469 12.30421 102 GLU A O 1
ATOM 1573 N N . GLU A 1 103 ? 3.63585 41.48678 36.91131 1.000 13.01547 103 GLU A N 1
ATOM 1574 C CA . GLU A 1 103 ? 4.46821 42.09871 37.91354 1.000 12.52545 103 GLU A CA 1
ATOM 1575 C C . GLU A 1 103 ? 4.93638 43.47962 37.54480 1.000 13.95002 103 GLU A C 1
ATOM 1576 O O . GLU A 1 103 ? 4.98811 44.35674 38.41556 1.000 13.96602 103 GLU A O 1
ATOM 1588 N N . ILE A 1 104 ? 5.34809 43.68656 36.29366 1.000 12.66476 104 ILE A N 1
ATOM 1589 C CA . ILE A 1 104 ? 5.79663 45.01428 35.92009 1.000 11.38199 104 ILE A CA 1
ATOM 1590 C C . ILE A 1 104 ? 4.61812 46.01196 35.95183 1.000 14.32766 104 ILE A C 1
ATOM 1591 O O . ILE A 1 104 ? 4.82750 47.19056 36.22869 1.000 13.97045 104 ILE A O 1
ATOM 1607 N N . ARG A 1 105 ? 3.37001 45.52951 35.79025 1.000 14.49465 105 ARG A N 1
ATOM 1608 C CA . ARG A 1 105 ? 2.20428 46.43385 35.92681 1.000 14.79333 105 ARG A CA 1
ATOM 1609 C C . ARG A 1 105 ? 2.06096 46.91360 37.36487 1.000 19.34419 105 ARG A C 1
ATOM 1610 O O . ARG A 1 105 ? 1.62136 48.04552 37.58157 1.000 17.93235 105 ARG A O 1
ATOM 1631 N N . LYS A 1 106 ? 2.47339 46.10374 38.34072 1.000 17.33792 106 LYS A N 1
ATOM 1632 C CA . LYS A 1 106 ? 2.44340 46.55866 39.73445 1.000 21.41918 106 LYS A CA 1
ATOM 1633 C C . LYS A 1 106 ? 3.40683 47.71192 39.95644 1.000 22.98459 106 LYS A C 1
ATOM 1634 O O . LYS A 1 106 ? 3.24066 48.49084 40.90877 1.000 30.23779 106 LYS A O 1
ATOM 1653 N N . HIS A 1 107 ? 4.44856 47.80308 39.14023 1.000 18.52593 107 HIS A N 1
ATOM 1654 C CA . HIS A 1 107 ? 5.39819 48.89271 39.13383 1.000 22.59862 107 HIS A CA 1
ATOM 1655 C C . HIS A 1 107 ? 4.99861 49.99825 38.15417 1.000 17.64672 107 HIS A C 1
ATOM 1656 O O . HIS A 1 107 ? 5.72465 50.98619 38.03640 1.000 22.94236 107 HIS A O 1
ATOM 1670 N N A SER A 1 108 ? 3.88685 49.86439 37.44577 0.668 17.67958 108 SER A N 1
ATOM 1671 N N B SER A 1 108 ? 3.87844 49.87157 37.44806 0.332 19.34185 108 SER A N 1
ATOM 1672 C CA A SER A 1 108 ? 3.46573 50.87734 36.47718 0.668 18.08146 108 SER A CA 1
ATOM 1673 C CA B SER A 1 108 ? 3.46389 50.87446 36.46226 0.332 19.82430 108 SER A CA 1
ATOM 1674 C C A SER A 1 108 ? 4.55686 51.07440 35.42220 0.668 16.88707 108 SER A C 1
ATOM 1675 C C B SER A 1 108 ? 4.50601 51.05198 35.36509 0.332 17.97707 108 SER A C 1
ATOM 1676 O O A SER A 1 108 ? 4.86156 52.18545 35.00400 0.668 17.52446 108 SER A O 1
ATOM 1677 O O B SER A 1 108 ? 4.68253 52.14040 34.82269 0.332 15.50436 108 SER A O 1
ATOM 1692 N N . ALA A 1 109 ? 5.19703 49.97614 34.99893 1.000 13.68453 109 ALA A N 1
ATOM 1693 C CA . ALA A 1 109 ? 6.22673 50.08208 33.98057 1.000 12.24218 109 ALA A CA 1
ATOM 1694 C C . ALA A 1 109 ? 5.60631 50.55375 32.68319 1.000 12.17182 109 ALA A C 1
ATOM 1695 O O . ALA A 1 109 ? 4.52322 50.12493 32.26451 1.000 12.67543 109 ALA A O 1
ATOM 1702 N N . GLY A 1 110 ? 6.28354 51.42368 31.97627 1.000 10.63375 110 GLY A N 1
ATOM 1703 C CA . GLY A 1 110 ? 5.71375 51.96249 30.74545 1.000 13.50124 110 GLY A CA 1
ATOM 1704 C C . GLY A 1 110 ? 6.00491 51.16091 29.50267 1.000 13.01356 110 GLY A C 1
ATOM 1705 O O . GLY A 1 110 ? 5.37608 51.35235 28.45811 1.000 12.45746 110 GLY A O 1
ATOM 1709 N N A GLU A 1 111 ? 6.89189 50.20705 29.60843 0.720 10.72386 111 GLU A N 1
ATOM 1710 N N B GLU A 1 111 ? 6.90105 50.19142 29.61059 0.280 11.01285 111 GLU A N 1
ATOM 1711 C CA A GLU A 1 111 ? 7.34485 49.42514 28.47416 0.720 11.40970 111 GLU A CA 1
ATOM 1712 C CA B GLU A 1 111 ? 7.37591 49.44741 28.45511 0.280 11.79795 111 GLU A CA 1
ATOM 1713 C C A GLU A 1 111 ? 8.07920 48.18027 28.98626 0.720 9.78147 111 GLU A C 1
ATOM 1714 C C B GLU A 1 111 ? 8.15919 48.23213 28.93310 0.280 9.65051 111 GLU A C 1
ATOM 1715 O O A GLU A 1 111 ? 8.67097 48.19036 30.05095 0.720 12.45616 111 GLU A O 1
ATOM 1716 O O B GLU A 1 111 ? 8.89709 48.33258 29.90485 0.280 8.03996 111 GLU A O 1
ATOM 1739 N N . LEU A 1 112 ? 8.04934 47.11586 28.20375 1.000 9.84948 112 LEU A N 1
ATOM 1740 C CA . LEU A 1 112 ? 8.91725 45.94531 28.35568 1.000 9.53156 112 LEU A CA 1
ATOM 1741 C C . LEU A 1 112 ? 9.80383 45.85887 27.13507 1.000 9.28320 112 LEU A C 1
ATOM 1742 O O . LEU A 1 112 ? 9.31236 45.99499 26.01055 1.000 11.05058 112 LEU A O 1
ATOM 1758 N N . GLN A 1 113 ? 11.07126 45.60052 27.36570 1.000 10.57737 113 GLN A N 1
ATOM 1759 C CA . GLN A 1 113 ? 12.08455 45.43651 26.34152 1.000 11.15543 113 GLN A CA 1
ATOM 1760 C C . GLN A 1 113 ? 12.72657 44.05514 26.50987 1.000 11.15988 113 GLN A C 1
ATOM 1761 O O . GLN A 1 113 ? 12.92237 43.55266 27.61442 1.000 11.96377 113 GLN A O 1
ATOM 1775 N N . ILE A 1 114 ? 13.11281 43.45895 25.40166 1.000 12.26264 114 ILE A N 1
ATOM 1776 C CA . ILE A 1 114 ? 13.81119 42.17559 25.40515 1.000 11.69541 114 ILE A CA 1
ATOM 1777 C C . ILE A 1 114 ? 14.83734 42.17889 24.26688 1.000 12.79917 114 ILE A C 1
ATOM 1778 O O . ILE A 1 114 ? 14.50232 42.57720 23.15873 1.000 14.66889 114 ILE A O 1
ATOM 1794 N N A ASN A 1 115 ? 16.09431 41.79623 24.56083 0.571 15.31539 115 ASN A N 1
ATOM 1795 N N B ASN A 1 115 ? 16.02583 41.74621 24.52128 0.429 14.41443 115 ASN A N 1
ATOM 1796 C CA A ASN A 1 115 ? 17.22003 41.52015 23.61905 0.571 12.49242 115 ASN A CA 1
ATOM 1797 C CA B ASN A 1 115 ? 17.02059 41.61265 23.47835 0.429 12.93007 115 ASN A CA 1
ATOM 1798 C C A ASN A 1 115 ? 17.08368 40.09061 23.15217 0.571 13.66111 115 ASN A C 1
ATOM 1799 C C B ASN A 1 115 ? 17.09559 40.15359 23.12749 0.429 13.11911 115 ASN A C 1
ATOM 1800 O O A ASN A 1 115 ? 17.02656 39.16300 23.96267 0.571 17.02937 115 ASN A O 1
ATOM 1801 O O B ASN A 1 115 ? 17.18330 39.29073 24.00377 0.429 16.01973 115 ASN A O 1
ATOM 1822 N N . VAL A 1 116 ? 17.01894 39.88871 21.83111 1.000 14.34344 116 VAL A N 1
ATOM 1823 C CA . VAL A 1 116 ? 16.76803 38.55722 21.27026 1.000 15.79998 116 VAL A CA 1
ATOM 1824 C C . VAL A 1 116 ? 17.74330 38.37306 20.11367 1.000 15.06276 116 VAL A C 1
ATOM 1825 O O . VAL A 1 116 ? 17.81440 39.22326 19.22070 1.000 15.70793 116 VAL A O 1
ATOM 1838 N N A ASP A 1 117 ? 18.42825 37.24949 20.08625 0.459 14.07490 117 ASP A N 1
ATOM 1839 N N B ASP A 1 117 ? 18.49954 37.27945 20.12717 0.541 14.53007 117 ASP A N 1
ATOM 1840 C CA A ASP A 1 117 ? 19.31589 36.97222 18.97294 0.459 14.21277 117 ASP A CA 1
ATOM 1841 C CA B ASP A 1 117 ? 19.34337 36.98709 18.97531 0.541 14.35755 117 ASP A CA 1
ATOM 1842 C C A ASP A 1 117 ? 18.48170 36.61537 17.75069 0.459 16.05606 117 ASP A C 1
ATOM 1843 C C B ASP A 1 117 ? 18.43846 36.69828 17.77699 0.541 15.52389 117 ASP A C 1
ATOM 1844 O O A ASP A 1 117 ? 17.60395 35.75261 17.80057 0.459 15.79561 117 ASP A O 1
ATOM 1845 O O B ASP A 1 117 ? 17.45819 35.95819 17.86767 0.541 19.28708 117 ASP A O 1
ATOM 1862 N N . GLU A 1 118 ? 18.83129 37.21468 16.61561 1.000 15.29297 118 GLU A N 1
ATOM 1863 C CA . GLU A 1 118 ? 18.03812 37.05140 15.41211 1.000 17.39835 118 GLU A CA 1
ATOM 1864 C C . GLU A 1 118 ? 17.87484 35.57319 15.05772 1.000 20.58004 118 GLU A C 1
ATOM 1865 O O . GLU A 1 118 ? 16.83234 35.16642 14.49569 1.000 21.40048 118 GLU A O 1
ATOM 1877 N N . VAL A 1 119 ? 18.91832 34.76743 15.27252 1.000 17.86844 119 VAL A N 1
ATOM 1878 C CA . VAL A 1 119 ? 18.88045 33.37072 14.90250 1.000 24.00182 119 VAL A CA 1
ATOM 1879 C C . VAL A 1 119 ? 17.88030 32.57581 15.69590 1.000 23.94326 119 VAL A C 1
ATOM 1880 O O . VAL A 1 119 ? 17.53461 31.43945 15.28001 1.000 27.60529 119 VAL A O 1
ATOM 1893 N N . ASP A 1 120 ? 17.43061 33.11440 16.81311 1.000 22.96336 120 ASP A N 1
ATOM 1894 C CA . ASP A 1 120 ? 16.52380 32.38705 17.70577 1.000 24.23673 120 ASP A CA 1
ATOM 1895 C C . ASP A 1 120 ? 15.09294 32.52851 17.21877 1.000 27.81896 120 ASP A C 1
ATOM 1896 O O . ASP A 1 120 ? 14.24919 33.15678 17.85194 1.000 25.82549 120 ASP A O 1
ATOM 1905 N N . THR A 1 121 ? 14.81644 31.84911 16.09819 1.000 30.59045 121 THR A N 1
A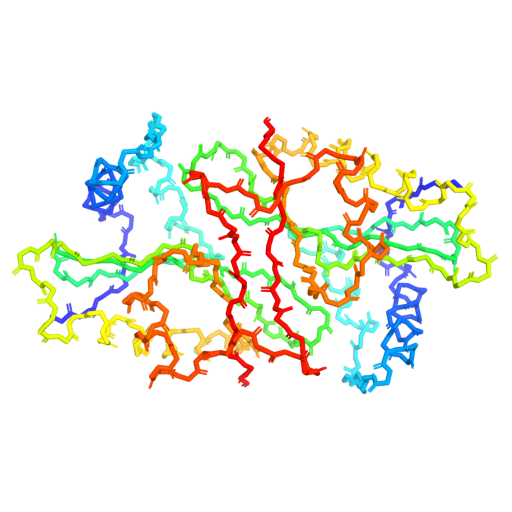TOM 1906 C CA . THR A 1 121 ? 13.54824 32.03652 15.39862 1.000 30.64469 121 THR A CA 1
ATOM 1907 C C . THR A 1 121 ? 12.37454 31.51677 16.21526 1.000 32.31181 121 THR A C 1
ATOM 1908 O O . THR A 1 121 ? 11.29442 32.12522 16.22214 1.000 26.80674 121 THR A O 1
ATOM 1919 N N . ASP A 1 122 ? 12.56001 30.39486 16.91242 1.000 34.18837 122 ASP A N 1
ATOM 1920 C CA . ASP A 1 122 ? 11.47347 29.86933 17.73648 1.000 33.27328 122 ASP A CA 1
ATOM 1921 C C . ASP A 1 122 ? 11.17905 30.80543 18.91471 1.000 27.77194 122 ASP A C 1
ATOM 1922 O O . ASP A 1 122 ? 10.00803 31.04580 19.24046 1.000 32.93738 122 ASP A O 1
ATOM 1931 N N . ALA A 1 123 ? 12.21113 31.39350 19.56052 1.000 25.50848 123 ALA A N 1
ATOM 1932 C CA . ALA A 1 123 ? 11.95614 32.34904 20.64054 1.000 21.92721 123 ALA A CA 1
ATOM 1933 C C . ALA A 1 123 ? 11.28628 33.61123 20.11016 1.000 24.28639 123 ALA A C 1
ATOM 1934 O O . ALA A 1 123 ? 10.40349 34.19818 20.75716 1.000 20.70873 123 ALA A O 1
ATOM 1941 N N . ARG A 1 124 ? 11.70877 34.06066 18.94085 1.000 21.56418 124 ARG A N 1
ATOM 1942 C CA . ARG A 1 124 ? 11.08832 35.22457 18.32831 1.000 20.78804 124 ARG A CA 1
ATOM 1943 C C . ARG A 1 124 ? 9.63055 34.99715 18.00106 1.000 21.37688 124 ARG A C 1
ATOM 1944 O O . ARG A 1 124 ? 8.83597 35.90576 18.17861 1.000 19.69523 124 ARG A O 1
ATOM 1965 N N . ARG A 1 125 ? 9.25938 33.81541 17.50023 1.000 22.13716 125 ARG A N 1
ATOM 1966 C CA . ARG A 1 125 ? 7.85922 33.50451 17.25233 1.000 21.75195 125 ARG A CA 1
ATOM 1967 C C . ARG A 1 125 ? 7.06646 33.55890 18.55584 1.000 23.64138 125 ARG A C 1
ATOM 1968 O O . ARG A 1 125 ? 5.98455 34.13784 18.60543 1.000 22.53451 125 ARG A O 1
ATOM 1989 N N . PHE A 1 126 ? 7.62948 33.00351 19.62844 1.000 20.81366 126 PHE A N 1
ATOM 1990 C CA . PHE A 1 126 ? 7.04292 33.06858 20.96342 1.000 19.82210 126 PHE A CA 1
ATOM 1991 C C . PHE A 1 126 ? 6.78268 34.52515 21.37246 1.000 17.80882 126 PHE A C 1
ATOM 1992 O O . PHE A 1 126 ? 5.67522 34.88299 21.78008 1.000 18.11075 126 PHE A O 1
ATOM 2009 N N . TYR A 1 127 ? 7.77152 35.39180 21.27268 1.000 17.52920 127 TYR A N 1
ATOM 2010 C CA . TYR A 1 127 ? 7.55498 36.77046 21.67837 1.000 13.49759 127 TYR A CA 1
ATOM 2011 C C . TYR A 1 127 ? 6.54639 37.49215 20.78981 1.000 15.91381 127 TYR A C 1
ATOM 2012 O O . TYR A 1 127 ? 5.71307 38.29032 21.26797 1.000 17.04501 127 TYR A O 1
ATOM 2030 N N . GLU A 1 128 ? 6.58134 37.25232 19.49580 1.000 16.54489 128 GLU A N 1
ATOM 2031 C CA . GLU A 1 128 ? 5.62181 37.93570 18.60825 1.000 17.56697 128 GLU A CA 1
ATOM 2032 C C . GLU A 1 128 ? 4.20916 37.44965 18.85436 1.000 23.90142 128 GLU A C 1
ATOM 2033 O O . GLU A 1 128 ? 3.26716 38.25002 18.80322 1.000 25.98619 128 GLU A O 1
ATOM 2045 N N . ARG A 1 129 ? 4.06474 36.16546 19.20632 1.000 19.72260 129 ARG A N 1
ATOM 2046 C CA . ARG A 1 129 ? 2.73566 35.65550 19.51647 1.000 21.70501 129 ARG A CA 1
ATOM 2047 C C . ARG A 1 129 ? 2.18404 36.26150 20.78884 1.000 26.90098 129 ARG A C 1
ATOM 2048 O O . ARG A 1 129 ? 0.97613 36.21855 20.99960 1.000 26.51847 129 ARG A O 1
ATOM 2052 N N . HIS A 1 130 ? 3.03678 36.82639 21.64144 1.000 18.34417 130 HIS A N 1
ATOM 2053 C CA . HIS A 1 130 ? 2.59266 37.34966 22.94059 1.000 17.49537 130 HIS A CA 1
ATOM 2054 C C . HIS A 1 130 ? 2.79342 38.86797 23.00401 1.000 17.24816 130 HIS A C 1
ATOM 2055 O O . HIS A 1 130 ? 2.87284 39.44321 24.09075 1.000 25.08588 130 HIS A O 1
ATOM 2069 N N . GLY A 1 131 ? 2.77123 39.54377 21.85208 1.000 19.13315 131 GLY A N 1
ATOM 2070 C CA . GLY A 1 131 ? 2.56009 40.97761 21.84059 1.000 21.28879 131 GLY A CA 1
ATOM 2071 C C . GLY A 1 131 ? 3.78945 41.83275 21.80797 1.000 18.94732 131 GLY A C 1
ATOM 2072 O O . GLY A 1 131 ? 3.69746 43.04363 22.03141 1.000 17.74206 131 GLY A O 1
ATOM 2076 N N A LEU A 1 132 ? 4.93529 41.24997 21.60899 0.763 16.32163 132 LEU A N 1
ATOM 2077 N N B LEU A 1 132 ? 4.94216 41.25256 21.52261 0.237 16.61712 132 LEU A N 1
ATOM 2078 C CA A LEU A 1 132 ? 6.13683 42.04368 21.43457 0.763 14.33447 132 LEU A CA 1
ATOM 2079 C CA B LEU A 1 132 ? 6.19203 41.98510 21.43169 0.237 14.26258 132 LEU A CA 1
ATOM 2080 C C A LEU A 1 132 ? 6.40428 42.27745 19.95742 0.763 14.79403 132 LEU A C 1
ATOM 2081 C C B LEU A 1 132 ? 6.56517 42.21617 19.97589 0.237 14.71459 132 LEU A C 1
ATOM 2082 O O A LEU A 1 132 ? 5.98511 41.49652 19.11423 0.763 17.01574 132 LEU A O 1
ATOM 2083 O O B LEU A 1 132 ? 6.45161 41.31809 19.14780 0.237 14.20536 132 LEU A O 1
ATOM 2114 N N . THR A 1 133 ? 7.04067 43.41273 19.67646 1.000 14.64519 133 THR A N 1
ATOM 2115 C CA . THR A 1 133 ? 7.32916 43.81122 18.30926 1.000 14.87181 133 THR A CA 1
ATOM 2116 C C . THR A 1 133 ? 8.76902 44.26800 18.18424 1.000 13.98086 133 THR A C 1
ATOM 2117 O O . THR A 1 133 ? 9.35046 44.86164 19.09446 1.000 13.79814 133 THR A O 1
ATOM 2129 N N . ASN A 1 134 ? 9.39419 43.90133 17.06316 1.000 15.54683 134 ASN A N 1
ATOM 2130 C CA . ASN A 1 134 ? 10.72648 44.36468 16.67908 1.000 16.06618 134 ASN A CA 1
ATOM 2131 C C . ASN A 1 134 ? 10.68064 45.58797 15.80351 1.000 16.06001 134 ASN A C 1
ATOM 2132 O O . ASN A 1 134 ? 11.73790 46.05272 15.36700 1.000 15.22801 134 ASN A O 1
ATOM 2143 N N A ILE A 1 135 ? 9.49233 46.10584 15.48633 0.759 16.60299 135 ILE A N 1
ATOM 2144 N N B ILE A 1 135 ? 9.50071 46.12087 15.46998 0.241 16.17890 135 ILE A N 1
ATOM 2145 C CA A ILE A 1 135 ? 9.32492 47.15215 14.48154 0.759 18.09076 135 ILE A CA 1
ATOM 2146 C CA B ILE A 1 135 ? 9.37755 47.14048 14.42599 0.241 17.72877 135 ILE A CA 1
ATOM 2147 C C A ILE A 1 135 ? 8.93937 48.47761 15.12429 0.759 18.68273 135 ILE A C 1
ATOM 2148 C C B ILE A 1 135 ? 8.89358 48.46259 15.01477 0.241 18.81336 135 ILE A C 1
ATOM 2149 O O A ILE A 1 135 ? 8.00594 48.55179 15.95119 0.759 20.55766 135 ILE A 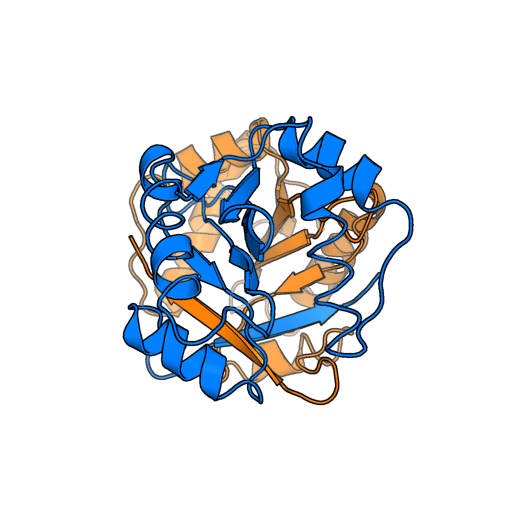O 1
ATOM 2150 O O B ILE A 1 135 ? 7.88415 48.50523 15.73215 0.241 20.27230 135 ILE A O 1
ATOM 2181 N N . GLU A 1 136 ? 9.59850 49.54640 14.66721 1.000 21.20209 136 GLU A N 1
ATOM 2182 C CA . GLU A 1 136 ? 9.29936 50.91391 15.09570 1.000 21.71547 136 GLU A CA 1
ATOM 2183 C C . GLU A 1 136 ? 9.37929 51.77211 13.84846 1.000 26.06622 136 GLU A C 1
ATOM 2184 O O . GLU A 1 136 ? 10.40016 51.78410 13.16022 1.000 28.67275 136 GLU A O 1
ATOM 2197 N N . GLN A 1 137 ? 8.28384 52.43729 13.49499 1.000 30.32108 137 GLN A N 1
ATOM 2198 C CA . GLN A 1 137 ? 8.26211 53.29574 12.30788 1.000 39.72699 137 GLN A CA 1
ATOM 2199 C C . GLN A 1 137 ? 8.80538 52.59707 11.05591 1.000 34.24073 137 GLN A C 1
ATOM 2200 O O . GLN A 1 137 ? 9.54232 53.17562 10.25027 1.000 35.89698 137 GLN A O 1
ATOM 2214 N N . GLY A 1 138 ? 8.42597 51.33811 10.88403 1.000 33.37077 138 GLY A N 1
ATOM 2215 C CA . GLY A 1 138 ? 8.78226 50.61785 9.69857 1.000 28.63310 138 GLY A CA 1
ATOM 2216 C C . GLY A 1 138 ? 10.17397 50.04956 9.70244 1.000 25.60093 138 GLY A C 1
ATOM 2217 O O . GLY A 1 138 ? 10.58691 49.48967 8.69040 1.000 33.44409 138 GLY A O 1
ATOM 2221 N N . SER A 1 139 ? 10.91972 50.20210 10.78158 1.000 22.62983 139 SER A N 1
ATOM 2222 C CA . SER A 1 139 ? 12.30853 49.72996 10.86392 1.000 22.79712 139 SER A CA 1
ATOM 2223 C C . SER A 1 139 ? 12.41981 48.69850 11.97391 1.000 22.14284 139 SER A C 1
ATOM 2224 O O . SER A 1 139 ? 11.77394 48.83608 13.04009 1.000 18.95830 139 SER A O 1
ATOM 2232 N N . ARG A 1 140 ? 13.24049 47.69310 11.75409 1.000 17.36839 140 ARG A N 1
ATOM 2233 C CA . ARG A 1 140 ? 13.66296 46.79939 12.82232 1.000 15.53878 140 ARG A CA 1
ATOM 2234 C C . ARG A 1 140 ? 14.51550 47.55835 13.81772 1.000 17.29314 140 ARG A C 1
ATOM 2235 O O . ARG A 1 140 ? 15.17613 48.54840 13.51154 1.000 15.37508 140 ARG A O 1
ATOM 2256 N N . MET A 1 141 ? 14.43541 47.12073 15.07831 1.000 14.02949 141 MET A N 1
ATOM 2257 C CA . MET A 1 141 ? 15.25394 47.65414 16.16348 1.000 12.48220 141 MET A CA 1
ATOM 2258 C C . MET A 1 141 ? 16.37817 46.67441 16.46166 1.000 13.23599 141 MET A C 1
ATOM 2259 O O . MET A 1 141 ? 16.13301 45.49425 16.64451 1.000 13.08593 141 MET A O 1
ATOM 2273 N N . LEU A 1 142 ? 17.57924 47.21977 16.60661 1.000 14.18791 142 LEU A N 1
ATOM 2274 C CA . LEU A 1 142 ? 18.81554 46.47277 16.81855 1.000 12.43859 142 LEU A CA 1
ATOM 2275 C C . LEU A 1 142 ? 19.46404 46.84932 18.15505 1.000 13.49317 142 LEU A C 1
ATOM 2276 O O . LEU A 1 142 ? 19.20140 47.93129 18.70726 1.000 17.49857 142 LEU A O 1
ATOM 2292 N N . LEU A 1 143 ? 20.16944 45.88428 18.74785 1.000 11.77922 143 LEU A N 1
ATOM 2293 C CA . LEU A 1 143 ? 20.95163 46.13502 19.95405 1.000 12.36872 143 LEU A CA 1
ATOM 2294 C C . LEU A 1 143 ? 22.42388 46.08985 19.62423 1.000 12.29278 143 LEU A C 1
ATOM 2295 O O . LEU A 1 143 ? 22.93393 45.12025 19.01114 1.000 12.34930 143 LEU A O 1
ATOM 2311 N N . TYR A 1 144 ? 23.15189 47.14664 20.03455 1.000 12.26397 144 TYR A N 1
ATOM 2312 C CA . TYR A 1 144 ? 24.60545 47.21273 19.95576 1.000 12.39065 144 TYR A CA 1
ATOM 2313 C C . TYR A 1 144 ? 25.20220 47.20976 21.35032 1.000 11.64909 144 TYR A C 1
ATOM 2314 O O . TYR A 1 144 ? 24.64491 47.77746 22.27156 1.000 11.80302 144 TYR A O 1
ATOM 2332 N N . ILE A 1 145 ? 26.30264 46.48448 21.50612 1.000 11.16154 145 ILE A N 1
ATOM 2333 C CA . ILE A 1 145 ? 26.93827 46.34977 22.80466 1.000 10.99330 145 ILE A CA 1
ATOM 2334 C C . ILE A 1 145 ? 28.43804 46.57586 22.67726 1.000 10.08562 145 ILE A C 1
ATOM 2335 O O . ILE A 1 145 ? 29.05207 46.37223 21.63480 1.000 11.24747 145 ILE A O 1
ATOM 2351 N N . ARG A 1 146 ? 29.06114 46.86314 23.81973 1.000 9.73914 146 ARG A N 1
ATOM 2352 C CA . ARG A 1 146 ? 30.52896 46.69875 23.99160 1.000 10.17664 146 ARG A CA 1
ATOM 2353 C C . ARG A 1 146 ? 30.75473 46.10810 25.36288 1.000 9.28346 146 ARG A C 1
ATOM 2354 O O . ARG A 1 146 ? 30.37553 46.70658 26.36784 1.000 10.41098 146 ARG A O 1
ATOM 2375 N N . GLU A 1 147 ? 31.36832 44.93631 25.41645 1.000 10.14624 147 GLU A N 1
ATOM 2376 C CA . GLU A 1 147 ? 31.81941 44.31256 26.67137 1.000 10.98763 147 GLU A CA 1
ATOM 2377 C C . GLU A 1 147 ? 33.00395 45.08405 27.21677 1.000 12.08571 147 GLU A C 1
ATOM 2378 O O . GLU A 1 147 ? 33.92191 45.42722 26.45294 1.000 11.97544 147 GLU A O 1
ATOM 2390 N N . LEU A 1 148 ? 33.08006 45.21232 28.51745 1.000 12.23096 148 LEU A N 1
ATOM 2391 C CA . LEU A 1 148 ? 34.06640 46.09621 29.14570 1.000 12.14841 148 LEU A CA 1
ATOM 2392 C C . LEU A 1 148 ? 34.79203 45.31571 30.25712 1.000 17.03961 148 LEU A C 1
ATOM 2393 O O . LEU A 1 148 ? 35.18333 45.90322 31.19930 1.000 20.23921 148 LEU A O 1
ATOM 2410 N N . GLU B 1 6 ? 32.20738 72.04045 26.35018 1.000 46.91204 6 GLU B N 1
ATOM 2411 C CA . GLU B 1 6 ? 32.88729 70.98959 27.09887 1.000 47.74936 6 GLU B CA 1
ATOM 2412 C C . GLU B 1 6 ? 31.79718 70.03365 27.59581 1.000 33.74495 6 GLU B C 1
ATOM 2413 O O . GLU B 1 6 ? 30.61655 70.41440 27.69067 1.000 39.92616 6 GLU B O 1
ATOM 2416 N N . ILE B 1 7 ? 32.15350 68.80293 27.90270 1.000 30.46419 7 ILE B N 1
ATOM 2417 C CA . ILE B 1 7 ? 31.16136 67.86718 28.43954 1.000 28.87264 7 ILE B CA 1
ATOM 2418 C C . ILE B 1 7 ? 31.11524 67.97179 29.95676 1.000 24.38328 7 ILE B C 1
ATOM 2419 O O . ILE B 1 7 ? 32.15080 68.02280 30.61971 1.000 27.05345 7 ILE B O 1
ATOM 2435 N N A ARG B 1 8 ? 29.91287 67.95461 30.51794 0.536 20.94124 8 ARG B N 1
ATOM 2436 N N B ARG B 1 8 ? 29.89497 67.95913 30.50370 0.464 20.77341 8 ARG B N 1
ATOM 2437 C CA A ARG B 1 8 ? 29.80769 67.95038 31.96901 0.536 25.93096 8 ARG B CA 1
ATOM 2438 C CA B ARG B 1 8 ? 29.67997 68.07510 31.94150 0.464 25.69922 8 ARG B CA 1
ATOM 2439 C C A ARG B 1 8 ? 28.64722 67.06960 32.36468 0.536 19.34768 8 ARG B C 1
ATOM 2440 C C B ARG B 1 8 ? 28.61074 67.08705 32.36171 0.464 19.42555 8 ARG B C 1
ATOM 2441 O O A ARG B 1 8 ? 27.77326 66.77200 31.55953 0.536 17.45028 8 ARG B O 1
ATOM 2442 O O B ARG B 1 8 ? 27.76133 66.71528 31.56012 0.464 17.81114 8 ARG B O 1
ATOM 2483 N N . VAL B 1 9 ? 28.64059 66.67751 33.62619 1.000 21.79333 9 VAL B N 1
ATOM 2484 C CA . VAL B 1 9 ? 27.57384 65.85597 34.17512 1.000 23.03641 9 VAL B CA 1
ATOM 2485 C C . VAL B 1 9 ? 26.45261 66.80786 34.58727 1.000 20.44655 9 VAL B C 1
ATOM 2486 O O . VAL B 1 9 ? 26.68862 67.78429 35.30990 1.000 22.50676 9 VAL B O 1
ATOM 2499 N N . ALA B 1 10 ? 25.26146 66.57400 34.07305 1.000 18.31839 10 ALA B N 1
ATOM 2500 C CA . ALA B 1 10 ? 24.10963 67.40847 34.38832 1.000 17.22231 10 ALA B CA 1
ATOM 2501 C C . ALA B 1 10 ? 23.73646 67.32829 35.84443 1.000 20.10709 10 ALA B C 1
ATOM 2502 O O . ALA B 1 10 ? 23.77896 66.25938 36.46719 1.000 20.81003 10 ALA B O 1
ATOM 2509 N N . GLU B 1 11 ? 23.38620 68.49374 36.39968 1.000 20.64710 11 GLU B N 1
ATOM 2510 C CA . GLU B 1 11 ? 22.80063 68.60218 37.72349 1.000 20.11230 11 GLU B CA 1
ATOM 2511 C C . GLU B 1 11 ? 21.27726 68.70334 37.60574 1.000 18.56199 11 GLU B C 1
ATOM 2512 O O . GLU B 1 11 ? 20.69774 68.86567 36.52078 1.000 19.29051 11 GLU B O 1
ATOM 2524 N N . VAL B 1 12 ? 20.62009 68.57134 38.75188 1.000 20.40946 12 VAL B N 1
ATOM 2525 C CA . VAL B 1 12 ? 19.16907 68.62285 38.77407 1.000 21.34896 12 VAL B CA 1
ATOM 2526 C C . VAL B 1 12 ? 18.67600 69.87264 38.07797 1.000 21.50455 12 VAL B C 1
ATOM 2527 O O . VAL B 1 12 ? 17.70360 69.82616 37.31514 1.000 24.23725 12 VAL B O 1
ATOM 2540 N N . ALA B 1 13 ? 19.35921 71.01528 38.30538 1.000 22.41178 13 ALA B N 1
ATOM 2541 C CA . ALA B 1 13 ? 18.92306 72.28034 37.73244 1.000 24.15194 13 ALA B CA 1
ATOM 2542 C C . ALA B 1 13 ? 19.05981 72.33517 36.21465 1.000 22.19731 13 ALA B C 1
ATOM 2543 O O . ALA B 1 13 ? 18.48861 73.24027 35.59816 1.000 25.07047 13 ALA B O 1
ATOM 2550 N N . ASP B 1 14 ? 19.76034 71.40127 35.59997 1.000 20.28719 14 ASP B N 1
ATOM 2551 C CA . ASP B 1 14 ? 19.89422 71.33295 34.15603 1.000 21.15304 14 ASP B CA 1
ATOM 2552 C C . ASP B 1 14 ? 18.76936 70.53621 33.49632 1.000 21.02592 14 ASP B C 1
ATOM 2553 O O . ASP B 1 14 ? 18.80527 70.35829 32.27633 1.000 20.77829 14 ASP B O 1
ATOM 2562 N N . ALA B 1 15 ? 17.82051 70.02214 34.27292 1.000 19.12883 15 ALA B N 1
ATOM 2563 C CA . ALA B 1 15 ? 16.77848 69.18964 33.68565 1.000 18.27542 15 ALA B CA 1
ATOM 2564 C C . ALA B 1 15 ? 16.06222 69.88672 32.53169 1.000 21.27492 15 ALA B C 1
ATOM 2565 O O . ALA B 1 15 ? 15.62325 69.22223 31.59723 1.000 19.11453 15 ALA B O 1
ATOM 2572 N N . GLY B 1 16 ? 15.90702 71.21110 32.58677 1.000 24.25714 16 GLY B N 1
ATOM 2573 C CA . GLY B 1 16 ? 15.15182 71.91554 31.55230 1.000 25.54470 16 GLY B CA 1
ATOM 2574 C C . GLY B 1 16 ? 15.85194 71.88883 30.20662 1.000 24.48181 16 GLY B C 1
ATOM 2575 O O . GLY B 1 16 ? 15.22082 71.69587 29.16507 1.000 21.54806 16 GLY B O 1
ATOM 2579 N N . VAL B 1 17 ? 17.16964 72.03768 30.21888 1.000 26.22288 17 VAL B N 1
ATOM 2580 C CA . VAL B 1 17 ? 17.97280 71.94335 28.99828 1.000 25.70122 17 VAL B CA 1
ATOM 2581 C C . VAL B 1 17 ? 17.92412 70.52420 28.41826 1.000 19.07048 17 VAL B C 1
ATOM 2582 O O . VAL B 1 17 ? 17.80855 70.34091 27.19594 1.000 21.24281 17 VAL B O 1
ATOM 2595 N N . VAL B 1 18 ? 18.11761 69.50220 29.26146 1.000 18.48408 18 VAL B N 1
ATOM 2596 C CA . VAL B 1 18 ? 18.01122 68.12729 28.81111 1.000 17.07213 18 VAL B CA 1
ATOM 2597 C C . VAL B 1 18 ? 16.65218 67.87242 28.17877 1.000 19.68699 18 VAL B C 1
ATOM 2598 O O . VAL B 1 18 ? 16.56564 67.27008 27.10739 1.000 18.47442 18 VAL B O 1
ATOM 2611 N N . ALA B 1 19 ? 15.57300 68.28170 28.84893 1.000 18.72727 19 ALA B N 1
ATOM 2612 C CA . ALA B 1 19 ? 14.22488 68.06009 28.30893 1.000 17.76731 19 ALA B CA 1
ATOM 2613 C C . ALA B 1 19 ? 14.04577 68.72786 26.95884 1.000 18.17365 19 ALA B C 1
ATOM 2614 O O . ALA B 1 19 ? 13.42896 68.15429 26.06167 1.000 21.58624 19 ALA B O 1
ATOM 2621 N N . LYS B 1 20 ? 14.55059 69.95618 26.80920 1.000 18.57925 20 LYS B N 1
ATOM 2622 C CA . LYS B 1 20 ? 14.46231 70.66958 25.53425 1.000 21.59989 20 LYS B CA 1
ATOM 2623 C C . LYS B 1 20 ? 15.16494 69.89282 24.43492 1.000 23.43313 20 LYS B C 1
ATOM 2624 O O . LYS B 1 20 ? 14.65552 69.78233 23.30952 1.000 20.41630 20 LYS B O 1
ATOM 2643 N N . LEU B 1 21 ? 16.35398 69.36151 24.72900 1.000 21.38314 21 LEU B N 1
ATOM 2644 C CA . LEU B 1 21 ? 17.06328 68.62516 23.71130 1.000 17.81016 21 LEU B CA 1
ATOM 2645 C C . LEU B 1 21 ? 16.33891 67.33575 23.36244 1.000 16.98427 21 LEU B C 1
ATOM 2646 O O . LEU B 1 21 ? 16.28859 66.96759 22.17934 1.000 17.49460 21 LEU B O 1
ATOM 2662 N N . LEU B 1 22 ? 15.76617 66.65378 24.35689 1.000 17.78910 22 LEU B N 1
ATOM 2663 C CA . LEU B 1 22 ? 14.99062 65.44964 24.06357 1.000 15.48166 22 LEU B CA 1
ATOM 2664 C C . LEU B 1 22 ? 13.76007 65.77360 23.23177 1.000 18.53743 22 LEU B C 1
ATOM 2665 O O . LEU B 1 22 ? 13.42109 65.01343 22.31010 1.000 19.95366 22 LEU B O 1
ATOM 2681 N N . ARG B 1 23 ? 13.08652 66.88437 23.53168 1.000 18.22874 23 ARG B N 1
ATOM 2682 C CA . ARG B 1 23 ? 11.97569 67.32578 22.69927 1.000 20.59774 23 ARG B CA 1
ATOM 2683 C C . ARG B 1 23 ? 12.44758 67.56075 21.27632 1.000 24.54746 23 ARG B C 1
ATOM 2684 O O . ARG B 1 23 ? 11.79403 67.13008 20.31692 1.000 25.90959 23 ARG B O 1
ATOM 2705 N N . ASP B 1 24 ? 13.57526 68.25214 21.10490 1.000 21.40727 24 ASP B N 1
ATOM 2706 C CA . ASP B 1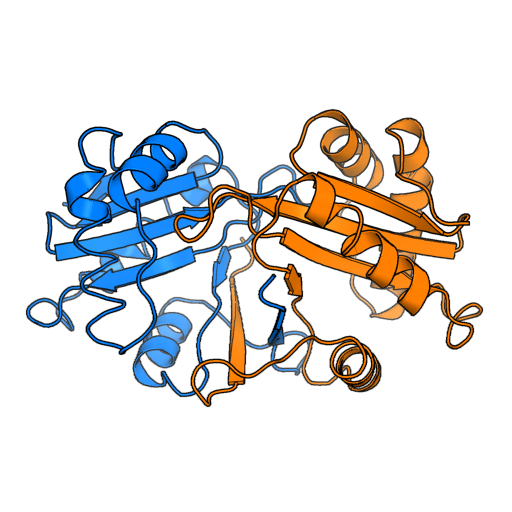 24 ? 14.09070 68.49452 19.75804 1.000 19.27671 24 ASP B CA 1
ATOM 2707 C C . ASP B 1 24 ? 14.34409 67.18776 19.03047 1.000 27.22652 24 ASP B C 1
ATOM 2708 O O . ASP B 1 24 ? 14.03692 67.05208 17.84418 1.000 24.05257 24 ASP B O 1
ATOM 2717 N N . PHE B 1 25 ? 14.97192 66.22673 19.71830 1.000 21.36080 25 PHE B N 1
ATOM 2718 C CA . PHE B 1 25 ? 15.22298 64.90614 19.15362 1.000 18.27904 25 PHE B CA 1
ATOM 2719 C C . PHE B 1 25 ? 13.93506 64.26369 18.66486 1.000 19.51795 25 PHE B C 1
ATOM 2720 O O . PHE B 1 25 ? 13.86821 63.79099 17.52057 1.000 23.20365 25 PHE B O 1
ATOM 2737 N N . ASN B 1 26 ? 12.89038 64.25714 19.49926 1.000 20.09035 26 ASN B N 1
ATOM 2738 C CA . ASN B 1 26 ? 11.65315 63.62873 19.09061 1.000 21.92165 26 ASN B CA 1
ATOM 2739 C C . ASN B 1 26 ? 11.02291 64.40249 17.93593 1.000 22.71916 26 ASN B C 1
ATOM 2740 O O . ASN B 1 26 ? 10.53147 63.80255 16.97875 1.000 30.06984 26 ASN B O 1
ATOM 2751 N N . THR B 1 27 ? 11.04950 65.74127 17.99076 1.000 22.88828 27 THR B N 1
ATOM 2752 C CA . THR B 1 27 ? 10.51358 66.52456 16.87674 1.000 25.65815 27 THR B CA 1
ATOM 2753 C C . THR B 1 27 ? 11.25136 66.20272 15.57408 1.000 26.29289 27 THR B C 1
ATOM 2754 O O . THR B 1 27 ? 10.64334 66.10710 14.49850 1.000 29.28432 27 THR B O 1
ATOM 2765 N N . GLU B 1 28 ? 12.57364 66.04502 15.63485 1.000 27.05363 28 GLU B N 1
ATOM 2766 C CA . GLU B 1 28 ? 13.31408 65.68967 14.43574 1.000 29.67310 28 GLU B CA 1
ATOM 2767 C C . GLU B 1 28 ? 12.80615 64.38834 13.84060 1.000 26.39108 28 GLU B C 1
ATOM 2768 O O . GLU B 1 28 ? 12.78615 64.22321 12.61160 1.000 29.76365 28 GLU B O 1
ATOM 2780 N N . PHE B 1 29 ? 12.31692 63.49118 14.68396 1.000 28.51052 29 PHE B N 1
ATOM 2781 C CA . PHE B 1 29 ? 11.86652 62.18208 14.23692 1.000 33.07188 29 PHE B CA 1
ATOM 2782 C C . PHE B 1 29 ? 10.34898 62.06248 14.16038 1.000 41.70686 29 PHE B C 1
ATOM 2783 O O . PHE B 1 29 ? 9.82463 60.95121 14.02995 1.000 45.17339 29 PHE B O 1
ATOM 2800 N N . ASP B 1 30 ? 9.64582 63.18064 14.19006 1.000 46.70418 30 ASP B N 1
ATOM 2801 C CA . ASP B 1 30 ? 8.19059 63.19245 14.13509 1.000 50.74810 30 ASP B CA 1
ATOM 2802 C C . ASP B 1 30 ? 7.57487 62.24851 15.15847 1.000 49.54426 30 ASP B C 1
ATOM 2803 O O . ASP B 1 30 ? 6.61016 61.52322 14.87684 1.000 53.81902 30 ASP B O 1
ATOM 2812 N N . THR B 1 31 ? 8.07990 62.31244 16.37819 1.000 43.35782 31 THR B N 1
ATOM 2813 C CA . THR B 1 31 ? 7.50859 61.54780 17.47657 1.000 46.28440 31 THR B CA 1
ATOM 2814 C C . THR B 1 31 ? 6.98132 62.49068 18.54948 1.000 47.42243 31 THR B C 1
ATOM 2815 O O . THR B 1 31 ? 7.73446 63.35872 19.02583 1.000 41.34893 31 THR B O 1
ATOM 2826 N N . PRO B 1 32 ? 5.70559 62.39306 18.93219 1.000 48.21394 32 PRO B N 1
ATOM 2827 C CA . PRO B 1 32 ? 5.20189 63.21635 20.03346 1.000 47.43120 32 PRO B CA 1
ATOM 2828 C C . PRO B 1 32 ? 5.76347 62.73062 21.35679 1.000 54.03497 32 PRO B C 1
ATOM 2829 O O . PRO B 1 32 ? 6.13094 61.56699 21.52948 1.000 54.53515 32 PRO B O 1
ATOM 2840 N N . VAL B 1 33 ? 5.81123 63.64832 22.30711 1.000 52.47253 33 VAL B N 1
ATOM 2841 C CA . VAL B 1 33 ? 6.47362 63.39789 23.57949 1.000 46.69615 33 VAL B CA 1
ATOM 2842 C C . VAL B 1 33 ? 5.41893 63.57862 24.65737 1.000 47.05540 33 VAL B C 1
ATOM 2843 O O . VAL B 1 33 ? 4.49997 64.38035 24.48069 1.000 37.10006 33 VAL B O 1
ATOM 2856 N N . PRO B 1 34 ? 5.50840 62.87709 25.77837 1.000 37.83601 34 PRO B N 1
ATOM 2857 C CA . PRO B 1 34 ? 4.54802 63.09207 26.86144 1.000 39.44814 34 PRO B CA 1
ATOM 2858 C C . PRO B 1 34 ? 4.85813 64.39907 27.55793 1.000 34.14984 34 PRO B C 1
ATOM 2859 O O . PRO B 1 34 ? 5.93079 64.97590 27.39647 1.000 29.03966 34 PRO B O 1
ATOM 2870 N N . GLU B 1 35 ? 3.88829 64.87442 28.33200 1.000 36.33049 35 GLU B N 1
ATOM 2871 C CA . GLU B 1 35 ? 4.17456 65.94723 29.26479 1.000 27.72984 35 GLU B CA 1
ATOM 2872 C C . GLU B 1 35 ? 5.17175 65.45995 30.31083 1.000 28.82383 35 GLU B C 1
ATOM 2873 O O . GLU B 1 35 ? 5.39891 64.25516 30.47642 1.000 30.01227 35 GLU B O 1
ATOM 2877 N N . GLY B 1 36 ? 5.84074 66.41956 30.94942 1.000 27.60882 36 GLY B N 1
ATOM 2878 C CA . GLY B 1 36 ? 6.57266 66.16875 32.16704 1.000 30.49784 36 GLY B CA 1
ATOM 2879 C C . GLY B 1 36 ? 8.01269 65.76478 32.01598 1.000 28.09206 36 GLY B C 1
ATOM 2880 O O . GLY B 1 36 ? 8.60562 65.29363 32.99798 1.000 28.04503 36 GLY B O 1
ATOM 2884 N N . LEU B 1 37 ? 8.59957 65.85648 30.81570 1.000 27.26360 37 LEU B N 1
ATOM 2885 C CA . LEU B 1 37 ? 9.99119 65.46651 30.63261 1.000 32.00397 37 LEU B CA 1
ATOM 2886 C C . LEU B 1 37 ? 10.90786 66.15735 31.63739 1.000 24.44055 37 LEU B C 1
ATOM 2887 O O . LEU B 1 37 ? 11.76840 65.52286 32.23254 1.000 23.81877 37 LEU B O 1
ATOM 2903 N N . GLU B 1 38 ? 10.76211 67.46275 31.81292 1.000 25.11452 38 GLU B N 1
ATOM 2904 C CA . GLU B 1 38 ? 11.66139 68.19984 32.69642 1.000 27.92128 38 GLU B CA 1
ATOM 2905 C C . GLU B 1 38 ? 11.55658 67.70437 34.13168 1.000 23.43503 38 GLU B C 1
ATOM 2906 O O . GLU B 1 38 ? 12.57165 67.40660 34.76695 1.000 23.37894 38 GLU B O 1
ATOM 2918 N N . GLU B 1 39 ? 10.33204 67.58578 34.63856 1.000 23.60982 39 GLU B N 1
ATOM 2919 C CA . GLU B 1 39 ? 10.10143 67.11170 35.99781 1.000 24.21239 39 GLU B CA 1
ATOM 2920 C C . GLU B 1 39 ? 10.65242 65.70412 36.17596 1.000 22.38300 39 GLU B C 1
ATOM 2921 O O . GLU B 1 39 ? 11.20924 65.37576 37.22117 1.000 24.97035 39 GLU B O 1
ATOM 2925 N N . ARG B 1 40 ? 10.47626 64.83203 35.18778 1.000 21.09986 40 ARG B N 1
ATOM 2926 C CA . ARG B 1 40 ? 11.02266 63.48744 35.33611 1.000 21.19972 40 ARG B CA 1
ATOM 2927 C C . ARG B 1 40 ? 12.54128 63.49070 35.28583 1.000 20.68696 40 ARG B C 1
ATOM 2928 O O . ARG B 1 40 ? 13.20451 62.76138 36.04135 1.000 18.59397 40 ARG B O 1
ATOM 2949 N N . PHE B 1 41 ? 13.13796 64.26654 34.37635 1.000 19.47358 41 PHE B N 1
ATOM 2950 C CA . PHE B 1 41 ? 14.58720 64.31066 34.35643 1.000 17.82566 41 PHE B CA 1
ATOM 2951 C C . PHE B 1 41 ? 15.14123 64.85754 35.67835 1.000 18.33318 41 PHE B C 1
ATOM 2952 O O . PHE B 1 41 ? 16.17876 64.36185 36.13902 1.000 18.99740 41 PHE B O 1
ATOM 2969 N N . ALA B 1 42 ? 14.48384 65.84646 36.28898 1.000 19.87163 42 ALA B N 1
ATOM 2970 C CA . ALA B 1 42 ? 14.95754 66.37289 37.57704 1.000 21.76391 42 ALA B CA 1
ATOM 2971 C C . ALA B 1 42 ? 14.99533 65.27032 38.61729 1.000 25.90473 42 ALA B C 1
ATOM 2972 O O . ALA B 1 42 ? 15.99512 65.09104 39.31203 1.000 21.68944 42 ALA B O 1
ATOM 2979 N N . GLN B 1 43 ? 13.93622 64.44874 38.66453 1.000 21.49581 43 GLN B N 1
ATOM 2980 C CA . GLN B 1 43 ? 13.87705 63.33433 39.60305 1.000 20.31160 43 GLN B CA 1
ATOM 2981 C C . GLN B 1 43 ? 14.94708 62.30399 39.31043 1.000 21.08137 43 GLN B C 1
ATOM 2982 O O . GLN B 1 43 ? 15.57842 61.78805 40.23996 1.000 20.82005 43 GLN B O 1
ATOM 2996 N N . ILE B 1 44 ? 15.13586 61.95294 38.03883 1.000 17.47023 44 ILE B N 1
ATOM 2997 C CA . ILE B 1 44 ? 16.06600 60.90761 37.66784 1.000 18.67667 44 ILE B CA 1
ATOM 2998 C C . ILE B 1 44 ? 17.49311 61.32212 37.98490 1.000 22.44261 44 ILE B C 1
ATOM 2999 O O . ILE B 1 44 ? 18.25308 60.55351 38.57950 1.000 18.75654 44 ILE B O 1
ATOM 3015 N N . ILE B 1 45 ? 17.84579 62.55687 37.65230 1.000 18.15673 45 ILE B N 1
ATOM 3016 C CA . ILE B 1 45 ? 19.20786 63.04966 37.88838 1.000 16.73070 45 ILE B CA 1
ATOM 3017 C C . ILE B 1 45 ? 19.50293 63.07082 39.36970 1.000 22.82769 45 ILE B C 1
ATOM 3018 O O . ILE B 1 45 ? 20.62202 62.73874 39.77333 1.000 21.52889 45 ILE B O 1
ATOM 3034 N N . ALA B 1 46 ? 18.49653 63.35820 40.20194 1.000 21.58951 46 ALA B N 1
ATOM 3035 C CA . ALA B 1 46 ? 18.73947 63.50803 41.63625 1.000 24.23231 46 ALA B CA 1
ATOM 3036 C C . ALA B 1 46 ? 18.89434 62.17323 42.33359 1.000 32.19466 46 ALA B C 1
ATOM 3037 O O . ALA B 1 46 ? 19.74644 62.03095 43.21475 1.000 35.62570 46 ALA B O 1
ATOM 3044 N N . HIS B 1 47 ? 18.02152 61.20780 42.00834 1.000 27.33622 47 HIS B N 1
ATOM 3045 C CA . HIS B 1 47 ? 17.76992 60.05791 42.86952 1.000 28.64731 47 HIS B CA 1
ATOM 3046 C C . HIS B 1 47 ? 18.14717 58.71431 42.28671 1.000 34.46349 47 HIS B C 1
ATOM 3047 O O . HIS B 1 47 ? 18.35505 57.77631 43.06343 1.000 37.88494 47 HIS B O 1
ATOM 3061 N N . ASP B 1 48 ? 18.24860 58.57798 40.97244 1.000 22.59418 48 ASP B N 1
ATOM 3062 C CA . ASP B 1 48 ? 18.33353 57.24794 40.38206 1.000 25.22067 48 ASP B CA 1
ATOM 3063 C C . ASP B 1 48 ? 19.76250 56.85868 40.00886 1.000 26.48759 48 ASP B C 1
ATOM 3064 O O . ASP B 1 48 ? 20.69264 57.67671 40.04116 1.000 28.83314 48 ASP B O 1
ATOM 3073 N N . ASP B 1 49 ? 19.91999 55.58265 39.64090 1.000 26.84620 49 ASP B N 1
ATOM 3074 C CA . ASP B 1 49 ? 21.20120 55.06217 39.14461 1.000 19.70238 49 ASP B CA 1
ATOM 3075 C C . ASP B 1 49 ? 21.28878 55.33216 37.63498 1.000 15.73364 49 ASP B C 1
ATOM 3076 O O . ASP B 1 49 ? 21.10641 54.48133 36.78664 1.000 17.69108 49 ASP B O 1
ATOM 3085 N N . ALA B 1 50 ? 21.46953 56.61758 37.33346 1.000 15.48460 50 ALA B N 1
ATOM 3086 C CA . ALA B 1 50 ? 21.42777 57.15616 35.98149 1.000 14.01161 50 ALA B CA 1
ATOM 3087 C C . ALA B 1 50 ? 22.09223 58.51963 35.97200 1.000 12.01157 50 ALA B C 1
ATOM 3088 O O . ALA B 1 50 ? 22.21996 59.15641 36.99555 1.000 16.28559 50 ALA B O 1
ATOM 3095 N N . PHE B 1 51 ? 22.55861 58.91762 34.79411 1.000 13.50837 51 PHE B N 1
ATOM 3096 C CA . PHE B 1 51 ? 23.14499 60.24731 34.66363 1.000 12.14951 51 PHE B CA 1
ATOM 3097 C C . PHE B 1 51 ? 22.92214 60.80042 33.28103 1.000 11.96757 51 PHE B C 1
ATOM 3098 O O . PHE B 1 51 ? 22.64429 60.05356 32.34796 1.000 12.15190 51 PHE B O 1
ATOM 3115 N N . VAL B 1 52 ? 23.08357 62.11090 33.15711 1.000 12.78623 52 VAL B N 1
ATOM 3116 C CA . VAL B 1 52 ? 23.01896 62.79612 31.86905 1.000 13.48597 52 VAL B CA 1
ATOM 3117 C C . VAL B 1 52 ? 24.31294 63.58112 31.69617 1.000 12.92389 52 VAL B C 1
ATOM 3118 O O . VAL B 1 52 ? 24.79725 64.18529 32.65444 1.000 15.04397 52 VAL B O 1
ATOM 3131 N N . LEU B 1 53 ? 24.91452 63.47059 30.51872 1.000 13.54205 53 LEU B N 1
ATOM 3132 C CA . LEU B 1 53 ? 26.03928 64.31232 30.10058 1.000 14.00909 53 LEU B CA 1
ATOM 3133 C C . LEU B 1 53 ? 25.53410 65.33722 29.11866 1.000 13.53937 53 LEU B C 1
ATOM 3134 O O . LEU B 1 53 ? 24.73806 65.02340 28.23353 1.000 15.93602 53 LEU B O 1
ATOM 3150 N N . LEU B 1 54 ? 25.97588 66.57279 29.30925 1.000 15.62284 54 LEU B N 1
ATOM 3151 C CA . LEU B 1 54 ? 25.65498 67.69992 28.44339 1.000 16.11129 54 LEU B CA 1
ATOM 3152 C C . LEU B 1 54 ? 26.91817 68.21568 27.77189 1.000 21.51551 54 LEU B C 1
ATOM 3153 O O . LEU B 1 54 ? 27.93949 68.41869 28.43000 1.000 20.68613 54 LEU B O 1
ATOM 3169 N N . ALA B 1 55 ? 26.79727 68.49018 26.47719 1.000 18.34963 55 ALA B N 1
ATOM 3170 C CA . ALA B 1 55 ? 27.76281 69.25262 25.69575 1.000 18.37752 55 ALA B CA 1
ATOM 3171 C C . ALA B 1 55 ? 27.21512 70.64561 25.48547 1.000 21.59869 55 ALA B C 1
ATOM 3172 O O . ALA B 1 55 ? 26.31452 70.85535 24.65280 1.000 22.32895 55 ALA B O 1
ATOM 3179 N N . GLY B 1 56 ? 27.66704 71.58137 26.31505 1.000 23.28441 56 GLY B N 1
ATOM 3180 C CA . GLY B 1 56 ? 27.04613 72.89782 26.32010 1.000 32.07135 56 GLY B CA 1
ATOM 3181 C C . GLY B 1 56 ? 25.55265 72.75354 26.45596 1.000 32.43009 56 GLY B C 1
ATOM 3182 O O . GLY B 1 56 ? 25.05172 72.04934 27.33951 1.000 31.14253 56 GLY B O 1
ATOM 3186 N N . ASP B 1 57 ? 24.80749 73.39526 25.55268 1.000 28.47242 57 ASP B N 1
ATOM 3187 C CA . ASP B 1 57 ? 23.37208 73.17981 25.45222 1.000 25.20337 57 ASP B CA 1
ATOM 3188 C C . ASP B 1 57 ? 22.96344 72.62274 24.08481 1.000 26.99114 57 ASP B C 1
ATOM 3189 O O . ASP B 1 57 ? 21.81811 72.76064 23.66859 1.000 32.68094 57 ASP B O 1
ATOM 3198 N N . ILE B 1 58 ? 23.87160 71.90342 23.42369 1.000 21.50701 58 ILE B N 1
ATOM 3199 C CA . ILE B 1 58 ? 23.67627 71.43833 22.05433 1.000 23.48831 58 ILE B CA 1
ATOM 3200 C C . ILE B 1 58 ? 23.74983 69.92320 21.88406 1.000 25.65209 58 ILE B C 1
ATOM 3201 O O . ILE B 1 58 ? 23.53215 69.42684 20.77710 1.000 23.15779 58 ILE B O 1
ATOM 3217 N N . GLY B 1 59 ? 23.97112 69.16639 22.93851 1.000 18.44963 59 GLY B N 1
ATOM 3218 C CA . GLY B 1 59 ? 23.98716 67.71093 22.83240 1.000 15.70547 59 GLY B CA 1
ATOM 3219 C C . GLY B 1 59 ? 23.92836 67.08836 24.20548 1.000 15.91121 59 GLY B C 1
ATOM 3220 O O . GLY B 1 59 ? 24.29172 67.70822 25.19199 1.000 17.48995 59 GLY B O 1
ATOM 3224 N N . PHE B 1 60 ? 23.44943 65.85061 24.26617 1.000 13.84299 60 PHE B N 1
ATOM 3225 C CA . PHE B 1 60 ? 23.40587 65.13143 25.55295 1.000 13.76971 60 PHE B CA 1
ATOM 3226 C C . PHE B 1 60 ? 23.50563 63.63508 25.36498 1.000 14.75750 60 PHE B C 1
ATOM 3227 O O . PHE B 1 60 ? 23.23390 63.09542 24.29831 1.000 12.83613 60 PHE B O 1
ATOM 3244 N N . ALA B 1 61 ? 23.87283 62.98570 26.44464 1.000 12.82329 61 ALA B N 1
ATOM 3245 C CA . ALA B 1 61 ? 23.76300 61.53817 26.58850 1.000 12.35949 61 ALA B CA 1
ATOM 3246 C C . ALA B 1 61 ? 23.05905 61.15112 27.87121 1.000 13.73163 61 ALA B C 1
ATOM 3247 O O . ALA B 1 61 ? 23.36471 61.70685 28.91931 1.000 17.37496 61 ALA B O 1
ATOM 3254 N N . TYR B 1 62 ? 22.05718 60.27670 27.80067 1.000 11.49240 62 TYR B N 1
ATOM 3255 C CA . TYR B 1 62 ? 21.35372 59.81625 28.97921 1.000 11.71456 62 TYR B CA 1
ATOM 3256 C C . TYR B 1 62 ? 21.63190 58.34294 29.17113 1.000 10.16176 62 TYR B C 1
ATOM 3257 O O . TYR B 1 62 ? 21.41861 57.53949 28.26259 1.000 11.15523 62 TYR B O 1
ATOM 3275 N N . VAL B 1 63 ? 22.23872 58.01782 30.32614 1.000 11.50284 63 VAL B N 1
ATOM 3276 C CA . VAL B 1 63 ? 22.69554 56.66594 30.62842 1.000 10.59671 63 VAL B CA 1
ATOM 3277 C C . VAL B 1 63 ? 21.99316 56.13515 31.86828 1.000 10.99799 63 VAL B C 1
ATOM 3278 O O . VAL B 1 63 ? 21.96913 56.81733 32.89817 1.000 12.26865 63 VAL B O 1
ATOM 3291 N N . THR B 1 64 ? 21.54812 54.87098 31.79247 1.000 10.86163 64 THR B N 1
ATOM 3292 C CA . THR B 1 64 ? 20.98052 54.15245 32.93413 1.000 11.89839 64 THR B CA 1
ATOM 3293 C C . THR B 1 64 ? 21.90463 53.01040 33.32025 1.000 11.05101 64 THR B C 1
ATOM 3294 O O . THR B 1 64 ? 22.57147 52.40458 32.47656 1.000 11.71789 64 THR B O 1
ATOM 3305 N N . LEU B 1 65 ? 21.94233 52.70094 34.61655 1.000 12.73427 65 LEU B N 1
ATOM 3306 C CA . LEU B 1 65 ? 22.79336 51.64347 35.18622 1.000 13.09706 65 LEU B CA 1
ATOM 3307 C C . LEU B 1 65 ? 21.88787 50.64166 35.89149 1.000 14.08609 65 LEU B C 1
ATOM 3308 O O . LEU B 1 65 ? 21.21741 51.01937 36.85612 1.000 19.21694 65 LEU B O 1
ATOM 3324 N N . ARG B 1 66 ? 21.86160 49.40985 35.47592 1.000 9.33293 66 ARG B N 1
ATOM 3325 C CA . ARG B 1 66 ? 20.97495 48.40940 36.04760 1.000 10.70682 66 ARG B CA 1
ATOM 3326 C C . ARG B 1 66 ? 21.76874 47.17662 36.46958 1.000 10.17490 66 ARG B C 1
ATOM 3327 O O . ARG B 1 66 ? 22.86395 46.93515 35.95573 1.000 10.39649 66 ARG B O 1
ATOM 3348 N N . PRO B 1 67 ? 21.21679 46.31765 37.30390 1.000 11.24367 67 PRO B N 1
ATOM 3349 C CA . PRO B 1 67 ? 22.01609 45.21880 37.83792 1.000 11.37616 67 PRO B CA 1
ATOM 3350 C C . PRO B 1 67 ? 22.15323 44.12138 36.82169 1.000 12.32037 67 PRO B C 1
ATOM 3351 O O . PRO B 1 67 ? 21.29270 43.90648 35.95680 1.000 14.29103 67 PRO B O 1
ATOM 3362 N N . SER B 1 68 ? 23.22240 43.32643 36.96917 1.000 11.88233 68 SER B N 1
ATOM 3363 C CA . SER B 1 68 ? 23.49554 42.18303 36.11342 1.000 13.07669 68 SER B CA 1
ATOM 3364 C C . SER B 1 68 ? 24.14463 41.08981 36.92602 1.000 11.50100 68 SER B C 1
ATOM 3365 O O . SER B 1 68 ? 25.04692 41.39828 37.71008 1.000 13.18724 68 SER B O 1
ATOM 3373 N N . PRO B 1 69 ? 23.74422 39.83387 36.75197 1.000 12.54902 69 PRO B N 1
ATOM 3374 C CA . PRO B 1 69 ? 24.46646 38.74213 37.42291 1.000 14.71554 69 PRO B CA 1
ATOM 3375 C C . PRO B 1 69 ? 25.80799 38.44040 36.77071 1.000 13.50409 69 PRO B C 1
ATOM 3376 O O . PRO B 1 69 ? 26.50848 37.62051 37.38921 1.000 18.11812 69 PRO B O 1
ATOM 3387 N N . TYR B 1 70 ? 26.15129 39.04658 35.65692 1.000 13.62725 70 TYR B N 1
ATOM 3388 C CA . TYR B 1 70 ? 27.40912 38.75326 34.92545 1.000 14.22713 70 TYR B CA 1
ATOM 3389 C C . TYR B 1 70 ? 28.58667 39.52912 35.46834 1.000 18.78639 70 TYR B C 1
ATOM 3390 O O . TYR B 1 70 ? 29.73768 39.16457 35.16306 1.000 20.45899 70 TYR B O 1
ATOM 3408 N N . TYR B 1 71 ? 28.32039 40.56939 36.25157 1.000 17.49176 71 TYR B N 1
ATOM 3409 C CA . TYR B 1 71 ? 29.32947 41.52983 36.65699 1.000 16.12207 71 TYR B CA 1
ATOM 3410 C C . TYR B 1 71 ? 29.08960 41.98405 38.08061 1.000 16.03448 71 TYR B C 1
ATOM 3411 O O . TYR B 1 71 ? 27.94898 42.08015 38.51071 1.000 15.73147 71 TYR B O 1
ATOM 3429 N N . ASP B 1 72 ? 30.17785 42.37622 38.79360 1.000 17.34255 72 ASP B N 1
ATOM 3430 C CA . ASP B 1 72 ? 29.97163 43.03724 40.07633 1.000 16.98994 72 ASP B CA 1
ATOM 3431 C C . ASP B 1 72 ? 29.29631 44.39587 39.91907 1.000 16.37914 72 ASP B C 1
ATOM 3432 O O . ASP B 1 72 ? 28.43297 44.78428 40.72440 1.000 28.00464 72 ASP B O 1
ATOM 3441 N N . GLY B 1 73 ? 29.60951 45.10477 38.87600 1.000 14.75487 73 GLY B N 1
ATOM 3442 C CA . GLY B 1 73 ? 29.03334 46.37927 38.54535 1.000 16.53065 73 GLY B CA 1
ATOM 3443 C C . GLY B 1 73 ? 27.83295 46.22287 37.67581 1.000 12.89800 73 GLY B C 1
ATOM 3444 O O . GLY B 1 73 ? 27.32386 45.13588 37.41984 1.000 15.46677 73 GLY B O 1
ATOM 3448 N N . PRO B 1 74 ? 27.31660 47.35989 37.27681 1.000 12.34398 74 PRO B N 1
ATOM 3449 C CA . PRO B 1 74 ? 26.07706 47.35927 36.50237 1.000 13.46060 74 PRO B CA 1
ATOM 3450 C C . PRO B 1 74 ? 26.33490 47.09675 35.03189 1.000 12.18785 74 PRO B C 1
ATOM 3451 O O . PRO B 1 74 ? 27.46744 47.12673 34.54457 1.000 13.71856 74 PRO B O 1
ATOM 3462 N N A VAL B 1 75 ? 25.24479 46.93860 34.30327 0.567 9.13862 75 VAL B N 1
ATOM 3463 N N B VAL B 1 75 ? 25.24403 46.87739 34.31878 0.433 9.23941 75 VAL B N 1
ATOM 3464 C CA A VAL B 1 75 ? 25.20958 47.05858 32.85665 0.567 10.26640 75 VAL B CA 1
ATOM 3465 C CA B VAL B 1 75 ? 25.16276 47.06669 32.87719 0.433 9.74018 75 VAL B CA 1
ATOM 3466 C C A VAL B 1 75 ? 24.60312 48.40104 32.49920 0.567 10.02237 75 VAL B C 1
ATOM 3467 C C B VAL B 1 75 ? 24.67645 48.47756 32.61145 0.433 10.12088 75 VAL B C 1
ATOM 3468 O O A VAL B 1 75 ? 23.49951 48.76504 32.96822 0.567 11.17811 75 VAL B O 1
ATOM 3469 O O B VAL B 1 75 ? 23.75723 48.97662 33.27676 0.433 8.71742 75 VAL B O 1
ATOM 3494 N N . ALA B 1 76 ? 25.33833 49.16281 31.70006 1.000 9.86651 76 ALA B N 1
ATOM 3495 C CA . ALA B 1 76 ? 24.92159 50.49559 31.31456 1.000 11.48925 76 ALA B CA 1
ATOM 3496 C C . ALA B 1 76 ? 24.18368 50.44725 30.00516 1.000 9.99317 76 ALA B C 1
ATOM 3497 O O . ALA B 1 76 ? 24.54203 49.69455 29.11162 1.000 11.24577 76 ALA B O 1
ATOM 3504 N N . MET B 1 77 ? 23.21793 51.31840 29.87704 1.000 10.30207 77 MET B N 1
ATOM 3505 C CA . MET B 1 77 ? 22.43276 51.52873 28.67029 1.000 11.20279 77 MET B CA 1
ATOM 3506 C C . MET B 1 77 ? 22.48756 53.01118 28.30903 1.000 10.22779 77 MET B C 1
ATOM 3507 O O . MET B 1 77 ? 22.18248 53.89224 29.13247 1.000 11.88209 77 MET B O 1
ATOM 3521 N N . LEU B 1 78 ? 22.94965 53.28556 27.08124 1.000 11.13485 78 LEU B N 1
ATOM 3522 C CA . LEU B 1 78 ? 22.89766 54.63319 26.57244 1.000 8.85260 78 LEU B CA 1
ATOM 3523 C C . LEU B 1 78 ? 21.53835 54.79272 25.91595 1.000 11.94551 78 LEU B C 1
ATOM 3524 O O . LEU B 1 78 ? 21.30606 54.45177 24.75513 1.000 12.87531 78 LEU B O 1
ATOM 3540 N N . ASP B 1 79 ? 20.59558 55.21645 26.74177 1.000 11.18724 79 ASP B N 1
ATOM 3541 C CA . ASP B 1 79 ? 19.19168 55.23920 26.35994 1.000 12.99034 79 ASP B CA 1
ATOM 3542 C C . ASP B 1 79 ? 18.90233 56.34156 25.36968 1.000 12.67030 79 ASP B C 1
ATOM 3543 O O . ASP B 1 79 ? 17.99518 56.20179 24.52963 1.000 16.09418 79 ASP B O 1
ATOM 3552 N N A GLU B 1 80 ? 19.66831 57.43893 25.41447 0.623 11.49740 80 GLU B N 1
ATOM 3553 N N B GLU B 1 80 ? 19.66629 57.43310 25.43220 0.377 11.18841 80 GLU B N 1
ATOM 3554 C CA A GLU B 1 80 ? 19.47741 58.52745 24.46751 0.623 13.34911 80 GLU B CA 1
ATOM 3555 C CA B GLU B 1 80 ? 19.54348 58.50701 24.47050 0.377 12.54358 80 GLU B CA 1
ATOM 3556 C C A GLU B 1 80 ? 20.81735 59.19871 24.19762 0.623 13.33706 80 GLU B C 1
ATOM 3557 C C B GLU B 1 80 ? 20.92254 59.07633 24.17568 0.377 14.07105 80 GLU B C 1
ATOM 3558 O O A GLU B 1 80 ? 21.52811 59.52402 25.14154 0.623 12.98849 80 GLU B O 1
ATOM 3559 O O B GLU B 1 80 ? 21.75181 59.20257 25.07682 0.377 13.78504 80 GLU B O 1
ATOM 3582 N N . LEU B 1 81 ? 21.16821 59.42539 22.91478 1.000 14.08845 81 LEU B N 1
ATOM 3583 C CA . LEU B 1 81 ? 22.35684 60.19471 22.53255 1.000 15.20824 81 LEU B CA 1
ATOM 3584 C C . LEU B 1 81 ? 21.96398 61.08481 21.38388 1.000 17.02292 81 LEU B C 1
ATOM 3585 O O . LEU B 1 81 ? 21.41312 60.59398 20.37376 1.000 18.21791 81 LEU B O 1
ATOM 3601 N N . TYR B 1 82 ? 22.18734 62.38087 21.55657 1.000 15.93717 82 TYR B N 1
ATOM 3602 C CA . TYR B 1 82 ? 21.71505 63.32082 20.56591 1.000 17.28179 82 TYR B CA 1
ATOM 3603 C C . TYR B 1 82 ? 22.62726 64.53434 20.50994 1.000 16.13211 82 TYR B C 1
ATOM 3604 O O . TYR B 1 82 ? 22.99035 65.10592 21.54448 1.000 17.31894 82 TYR B O 1
ATOM 3622 N N . VAL B 1 83 ? 22.94602 64.94048 19.29147 1.000 15.31110 83 VAL B N 1
ATOM 3623 C CA . VAL B 1 83 ? 23.61502 66.20291 19.05215 1.000 16.54187 83 VAL B CA 1
ATOM 3624 C C . VAL B 1 83 ? 22.73262 67.02688 18.12526 1.000 17.79625 83 VAL B C 1
ATOM 3625 O O . VAL B 1 83 ? 22.19188 66.48640 17.15383 1.000 19.79271 83 VAL B O 1
ATOM 3638 N N . ALA B 1 84 ? 22.57304 68.32524 18.39726 1.000 19.92800 84 ALA B N 1
ATOM 3639 C CA . ALA B 1 84 ? 21.68881 69.14162 17.56648 1.000 21.75712 84 ALA B CA 1
ATOM 3640 C C . ALA B 1 84 ? 22.20546 69.16182 16.12577 1.000 21.27109 84 ALA B C 1
ATOM 3641 O O . ALA B 1 84 ? 23.41012 69.20514 15.90556 1.000 22.38746 84 ALA B O 1
ATOM 3648 N N . PRO B 1 85 ? 21.31671 69.15319 15.12410 1.000 24.04445 85 PRO B N 1
ATOM 3649 C CA . PRO B 1 85 ? 21.76031 68.90975 13.74975 1.000 25.69944 85 PRO B CA 1
ATOM 3650 C C . PRO B 1 85 ? 22.83148 69.84706 13.26974 1.000 26.17866 85 PRO B C 1
ATOM 3651 O O . PRO B 1 85 ? 23.71186 69.43370 12.50072 1.000 28.13691 85 PRO B O 1
ATOM 3662 N N . ALA B 1 86 ? 22.77698 71.12471 13.64611 1.000 25.00056 86 ALA B N 1
ATOM 3663 C CA . ALA B 1 86 ? 23.77580 72.07124 13.14689 1.000 23.46261 86 ALA B CA 1
ATOM 3664 C C . ALA B 1 86 ? 25.16053 71.86023 13.74217 1.000 25.69318 86 ALA B C 1
ATOM 3665 O O . ALA B 1 86 ? 26.14134 72.42824 13.24077 1.000 29.91621 86 ALA B O 1
ATOM 3672 N N . HIS B 1 87 ? 25.26170 71.09588 14.81432 1.000 22.82116 87 HIS B N 1
ATOM 3673 C CA . HIS B 1 87 ? 26.52068 70.85265 15.49826 1.000 22.61797 87 HIS B CA 1
ATOM 3674 C C . HIS B 1 87 ? 27.08219 69.46040 15.25493 1.000 23.77566 87 HIS B C 1
ATOM 3675 O O . HIS B 1 87 ? 28.09330 69.11321 15.86882 1.000 25.22099 87 HIS B O 1
ATOM 3689 N N . ARG B 1 88 ? 26.53839 68.71365 14.30721 1.000 20.43399 88 ARG B N 1
ATOM 3690 C CA . ARG B 1 88 ? 26.97947 67.35180 14.02062 1.000 22.19876 88 ARG B CA 1
ATOM 3691 C C . ARG B 1 88 ? 28.25282 67.35733 13.15840 1.000 22.88159 88 ARG B C 1
ATOM 3692 O O . ARG B 1 88 ? 28.64687 68.36613 12.58709 1.000 23.89586 88 ARG B O 1
ATOM 3713 N N . ASN B 1 89 ? 28.88063 66.18283 13.07197 1.000 20.98272 89 ASN B N 1
ATOM 3714 C CA . ASN B 1 89 ? 30.04478 65.93543 12.24105 1.000 23.60935 89 ASN B CA 1
ATOM 3715 C C . ASN B 1 89 ? 31.18673 66.86914 12.61347 1.000 21.65772 89 ASN B C 1
ATOM 3716 O O . ASN B 1 89 ? 32.01105 67.23452 11.77394 1.000 26.37304 89 ASN B O 1
ATOM 3727 N N A ARG B 1 90 ? 31.26523 67.23423 13.89318 0.746 21.54521 90 ARG B N 1
ATOM 3728 N N B ARG B 1 90 ? 31.25522 67.26165 13.88914 0.254 22.36170 90 ARG B N 1
ATOM 3729 C CA A ARG B 1 90 ? 32.38461 68.05091 14.36504 0.746 21.00398 90 ARG B CA 1
ATOM 3730 C CA B ARG B 1 90 ? 32.37159 68.06167 14.38670 0.254 20.98704 90 ARG B CA 1
ATOM 3731 C C A ARG B 1 90 ? 33.02258 67.42981 15.60711 0.746 23.69973 90 ARG B C 1
ATOM 3732 C C B ARG B 1 90 ? 33.02303 67.42910 15.61129 0.254 24.09045 90 ARG B C 1
ATOM 3733 O O A ARG B 1 90 ? 33.83462 68.07976 16.27231 0.746 26.12758 90 ARG B O 1
ATOM 3734 O O B ARG B 1 90 ? 33.84672 68.07490 16.26922 0.254 26.93989 90 ARG B O 1
ATOM 3775 N N . GLY B 1 91 ? 32.66553 66.19708 15.94348 1.000 19.23868 91 GLY B N 1
ATOM 3776 C CA . GLY B 1 91 ? 33.27320 65.48142 17.05138 1.000 20.65839 91 GLY B CA 1
ATOM 3777 C C . GLY B 1 91 ? 32.51959 65.53781 18.36144 1.000 18.23691 91 GLY B C 1
ATOM 3778 O O . GLY B 1 91 ? 32.99328 64.95768 19.34733 1.000 18.74296 91 GLY B O 1
ATOM 3783 N N . VAL B 1 92 ? 31.35488 66.18897 18.40090 1.000 19.22692 92 VAL B N 1
ATOM 3784 C CA . VAL B 1 92 ? 30.61031 66.28065 19.65741 1.000 17.49550 92 VAL B CA 1
ATOM 3785 C C . VAL B 1 92 ? 30.08694 64.92258 20.08989 1.000 15.41279 92 VAL B C 1
ATOM 3786 O O . VAL B 1 92 ? 30.21436 64.53604 21.25210 1.000 16.41530 92 VAL B O 1
ATOM 3799 N N . GLY B 1 93 ? 29.46127 64.16994 19.18283 1.000 16.38141 93 GLY B N 1
ATOM 3800 C CA . GLY B 1 93 ? 28.98301 62.84214 19.56431 1.000 16.09585 93 GLY B CA 1
ATOM 3801 C C . GLY B 1 93 ? 30.10386 61.92130 20.01311 1.000 16.43569 93 GLY B C 1
ATOM 3802 O O . GLY B 1 93 ? 29.95069 61.18341 20.99362 1.000 15.44782 93 GLY B O 1
ATOM 3806 N N . THR B 1 94 ? 31.25164 61.94336 19.30472 1.000 16.26893 94 THR B N 1
ATOM 3807 C CA . THR B 1 94 ? 32.40483 61.17436 19.76622 1.000 16.87901 94 THR B CA 1
ATOM 3808 C C . THR B 1 94 ? 32.79842 61.57256 21.18742 1.000 18.03171 94 THR B C 1
ATOM 3809 O O . THR B 1 94 ? 33.10309 60.71457 22.01232 1.000 15.92939 94 THR B O 1
ATOM 3820 N N . ALA B 1 95 ? 32.85578 62.87702 21.46915 1.000 17.14312 95 ALA B N 1
ATOM 3821 C CA . ALA B 1 95 ? 33.24148 63.32016 22.81024 1.000 15.09732 95 ALA B CA 1
ATOM 3822 C C . ALA B 1 95 ? 32.25302 62.86493 23.85424 1.000 14.78184 95 ALA B C 1
ATOM 3823 O O . ALA B 1 95 ? 32.64828 62.42905 24.93807 1.000 16.49818 95 ALA B O 1
ATOM 3830 N N . LEU B 1 96 ? 30.97449 62.95148 23.54882 1.000 13.28140 96 LEU B N 1
ATOM 3831 C CA . LEU B 1 96 ? 29.96527 62.45887 24.48077 1.000 14.12459 96 LEU B CA 1
ATOM 3832 C C . LEU B 1 96 ? 30.13164 60.98061 24.72459 1.000 15.24037 96 LEU B C 1
ATOM 3833 O O . LEU B 1 96 ? 30.07319 60.52676 25.87290 1.000 14.30756 96 LEU B O 1
ATOM 3849 N N . LEU B 1 97 ? 30.30852 60.19740 23.65701 1.000 15.94797 97 LEU B N 1
ATOM 3850 C CA . LEU B 1 97 ? 30.38208 58.75870 23.83874 1.000 13.54593 97 LEU B CA 1
ATOM 3851 C C . LEU B 1 97 ? 31.65340 58.38494 24.59549 1.000 13.78968 97 LEU B C 1
ATOM 3852 O O . LEU B 1 97 ? 31.63530 57.48594 25.46275 1.000 13.42084 97 LEU B O 1
ATOM 3868 N N . GLN B 1 98 ? 32.78101 59.04604 24.29514 1.000 13.81281 98 GLN B N 1
ATOM 3869 C CA . GLN B 1 98 ? 33.99177 58.82538 25.07142 1.000 15.28704 98 GLN B CA 1
ATOM 3870 C C . GLN B 1 98 ? 33.69397 59.05727 26.54976 1.000 15.25416 98 GLN B C 1
ATOM 3871 O O . GLN B 1 98 ? 34.17055 58.31500 27.40802 1.000 15.39370 98 GLN B O 1
ATOM 3885 N N . ARG B 1 99 ? 33.04349 60.18874 26.86863 1.000 14.72204 99 ARG B N 1
ATOM 3886 C CA . ARG B 1 99 ? 32.74879 60.49973 28.26415 1.000 15.19972 99 ARG B CA 1
ATOM 3887 C C . ARG B 1 99 ? 31.77700 59.49262 28.87287 1.000 13.04830 99 ARG B C 1
ATOM 3888 O O . ARG B 1 99 ? 31.90298 59.16809 30.07560 1.000 14.38664 99 ARG B O 1
ATOM 3909 N N . VAL B 1 100 ? 30.86387 58.94422 28.08155 1.000 12.13407 100 VAL B N 1
ATOM 3910 C CA . VAL B 1 100 ? 30.04376 57.84304 28.57358 1.000 11.74778 100 VAL B CA 1
ATOM 3911 C C . VAL B 1 100 ? 30.92027 56.70159 29.05135 1.000 12.44717 100 VAL B C 1
ATOM 3912 O O . VAL B 1 100 ? 30.71144 56.15796 30.13698 1.000 12.74792 100 VAL B O 1
ATOM 3925 N N . PHE B 1 101 ? 31.82558 56.21220 28.18782 1.000 12.05289 101 PHE B N 1
ATOM 3926 C CA . PHE B 1 101 ? 32.73550 55.14295 28.59922 1.000 13.12712 101 PHE B CA 1
ATOM 3927 C C . PHE B 1 101 ? 33.49800 55.51328 29.85247 1.000 11.52661 101 PHE B C 1
ATOM 3928 O O . PHE B 1 101 ? 33.66849 54.68544 30.73733 1.000 12.96938 101 PHE B O 1
ATOM 3945 N N A GLU B 1 102 ? 33.99601 56.75107 29.94001 0.424 13.31202 102 GLU B N 1
ATOM 3946 N N B GLU B 1 102 ? 34.02423 56.74136 29.93079 0.576 13.41143 102 GLU B N 1
ATOM 3947 C CA A GLU B 1 102 ? 34.77592 57.14783 31.10273 0.424 13.63411 102 GLU B CA 1
ATOM 3948 C CA B GLU B 1 102 ? 34.76317 57.15556 31.11451 0.576 13.84379 102 GLU B CA 1
ATOM 3949 C C A GLU B 1 102 ? 33.93692 57.16334 32.37160 0.424 13.10535 102 GLU B C 1
ATOM 3950 C C B GLU B 1 102 ? 33.88896 57.08843 32.36249 0.576 13.24056 102 GLU B C 1
ATOM 3951 O O A GLU B 1 102 ? 34.43636 56.78807 33.44040 0.424 15.20425 102 GLU B O 1
ATOM 3952 O O B GLU B 1 102 ? 34.28908 56.54789 33.40180 0.576 17.11843 102 GLU B O 1
ATOM 3975 N N . GLU B 1 103 ? 32.68568 57.64941 32.28000 1.000 13.68016 103 GLU B N 1
ATOM 3976 C CA . GLU B 1 103 ? 31.82069 57.71199 33.46611 1.000 13.60900 103 GLU B CA 1
ATOM 3977 C C . GLU B 1 103 ? 31.36412 56.34158 33.89948 1.000 13.78614 103 GLU B C 1
ATOM 3978 O O . GLU B 1 103 ? 31.37330 56.04917 35.11234 1.000 15.07275 103 GLU B O 1
ATOM 3990 N N . ILE B 1 104 ? 30.95457 55.49210 32.95777 1.000 12.75030 104 ILE B N 1
ATOM 3991 C CA . ILE B 1 104 ? 30.52722 54.15770 33.37465 1.000 12.54081 104 ILE B CA 1
ATOM 3992 C C . ILE B 1 104 ? 31.67834 53.33426 33.92675 1.000 14.08853 104 ILE B C 1
ATOM 3993 O O . ILE B 1 104 ? 31.45664 52.47499 34.78751 1.000 13.48561 104 ILE B O 1
ATOM 4009 N N . ARG B 1 105 ? 32.92834 53.63067 33.52032 1.000 15.62529 105 ARG B N 1
ATOM 4010 C CA . ARG B 1 105 ? 34.10696 52.94770 34.10177 1.000 13.87490 105 ARG B CA 1
ATOM 4011 C C . ARG B 1 105 ? 34.28959 53.29987 35.55320 1.000 19.80328 105 ARG B C 1
ATOM 4012 O O . ARG B 1 105 ? 34.70846 52.43302 36.31640 1.000 20.29914 105 ARG B O 1
ATOM 4033 N N . LYS B 1 106 ? 33.87873 54.50360 35.98539 1.000 19.61133 106 LYS B N 1
ATOM 4034 C CA . LYS B 1 106 ? 33.95954 54.83845 37.39849 1.000 22.43238 106 LYS B CA 1
ATOM 4035 C C . LYS B 1 106 ? 32.97844 54.02055 38.21179 1.000 25.68311 106 LYS B C 1
ATOM 4036 O O . LYS B 1 106 ? 33.19827 53.84023 39.41211 1.000 30.09600 106 LYS B O 1
ATOM 4055 N N . HIS B 1 107 ? 31.89726 53.51095 37.57559 1.000 22.01577 107 HIS B N 1
ATOM 4056 C CA . HIS B 1 107 ? 30.95338 52.56921 38.17397 1.000 26.16600 107 HIS B CA 1
ATOM 4057 C C . HIS B 1 107 ? 31.34192 51.09188 37.92922 1.000 18.39675 107 HIS B C 1
ATOM 4058 O O . HIS B 1 107 ? 30.57587 50.19360 38.29716 1.000 22.56584 107 HIS B O 1
ATOM 4072 N N . SER B 1 108 ? 32.46478 50.79871 37.28319 1.000 21.83490 108 SER B N 1
ATOM 4073 C CA . SER B 1 108 ? 32.86985 49.42475 36.95440 1.000 19.01507 108 SER B CA 1
ATOM 4074 C C . SER B 1 108 ? 31.73375 48.72852 36.20548 1.000 17.24692 108 SER B C 1
ATOM 4075 O O . SER B 1 108 ? 31.41835 47.55914 36.40626 1.000 17.22630 108 SER B O 1
ATOM 4083 N N . ALA B 1 109 ? 31.09263 49.46612 35.29292 1.000 15.55095 109 ALA B N 1
ATOM 4084 C CA . ALA B 1 109 ? 30.11084 48.81790 34.46269 1.000 12.41536 109 ALA B CA 1
ATOM 4085 C C . ALA B 1 109 ? 30.72988 47.73503 33.60546 1.000 12.09996 109 ALA B C 1
ATOM 4086 O O . ALA B 1 109 ? 31.77493 47.95371 32.97100 1.000 14.71945 109 ALA B O 1
ATOM 4093 N N . GLY B 1 110 ? 30.04650 46.62864 33.43770 1.000 11.65331 110 GLY B N 1
ATOM 4094 C CA . GLY B 1 110 ? 30.61124 45.50471 32.70786 1.000 14.27356 110 GLY B CA 1
ATOM 4095 C C . GLY B 1 110 ? 30.37312 45.58075 31.22537 1.000 15.07097 110 GLY B C 1
ATOM 4096 O O . GLY B 1 110 ? 31.02243 44.79969 30.48858 1.000 13.33566 110 GLY B O 1
ATOM 4100 N N A GLU B 1 111 ? 29.50273 46.48595 30.77262 0.575 12.59697 111 GLU B N 1
ATOM 4101 N N B GLU B 1 111 ? 29.37896 46.35797 30.78232 0.425 10.14136 111 GLU B N 1
ATOM 4102 C CA A GLU B 1 111 ? 29.07069 46.47022 29.39321 0.575 10.54080 111 GLU B CA 1
ATOM 4103 C CA B GLU B 1 111 ? 28.98383 46.41874 29.39215 0.425 10.08462 111 GLU B CA 1
ATOM 4104 C C A GLU B 1 111 ? 28.21143 47.68259 29.16384 0.575 11.60578 111 GLU B C 1
ATOM 4105 C C B GLU B 1 111 ? 28.25475 47.73399 29.18340 0.425 11.42815 111 GLU B C 1
ATOM 4106 O O A GLU B 1 111 ? 27.50002 48.12282 30.06069 0.575 10.51430 111 GLU B O 1
ATOM 4107 O O B GLU B 1 111 ? 27.73636 48.33283 30.12502 0.425 9.77642 111 GLU B O 1
ATOM 4130 N N . LEU B 1 112 ? 28.28497 48.21248 27.93801 1.000 11.03470 112 LEU B N 1
ATOM 4131 C CA . LEU B 1 112 ? 27.42203 49.28942 27.44780 1.000 8.64098 112 LEU B CA 1
ATOM 4132 C C . LEU B 1 112 ? 26.54471 48.71595 26.34449 1.000 9.01862 112 LEU B C 1
ATOM 4133 O O . LEU B 1 112 ? 27.02142 47.98066 25.48224 1.000 10.43231 112 LEU B O 1
ATOM 4149 N N . GLN B 1 113 ? 25.25604 49.03136 26.43472 1.000 9.21377 113 GLN B N 1
ATOM 4150 C CA . GLN B 1 113 ? 24.25472 48.66689 25.43350 1.000 10.02693 113 GLN B CA 1
ATOM 4151 C C . GLN B 1 113 ? 23.61095 49.90826 24.86339 1.000 10.02803 113 GLN B C 1
ATOM 4152 O O . GLN B 1 113 ? 23.38835 50.89591 25.55032 1.000 11.52395 113 GLN B O 1
ATOM 4166 N N . ILE B 1 114 ? 23.17196 49.80075 23.59063 1.000 11.49919 114 ILE B N 1
ATOM 4167 C CA . ILE B 1 114 ? 22.49280 50.90177 22.90757 1.000 12.94285 114 ILE B CA 1
ATOM 4168 C C . ILE B 1 114 ? 21.51171 50.25735 21.94830 1.000 12.74553 114 ILE B C 1
ATOM 4169 O O . ILE B 1 114 ? 21.88903 49.36784 21.20302 1.000 14.33987 114 ILE B O 1
ATOM 4185 N N . ASN B 1 115 ? 20.31039 50.78043 21.88917 1.000 13.91867 115 ASN B N 1
ATOM 4186 C CA . ASN B 1 115 ? 19.25583 50.37636 20.94582 1.000 15.67734 115 ASN B CA 1
ATOM 4187 C C . ASN B 1 115 ? 19.24114 51.38932 19.81107 1.000 16.63841 115 ASN B C 1
ATOM 4188 O O . ASN B 1 115 ? 19.39055 52.59875 20.04552 1.000 17.36164 115 ASN B O 1
ATOM 4199 N N A VAL B 1 116 ? 19.15546 50.88288 18.57869 0.561 17.09639 116 VAL B N 1
ATOM 4200 N N B VAL B 1 116 ? 19.14563 50.89315 18.58233 0.439 17.03402 116 VAL B N 1
ATOM 4201 C CA A VAL B 1 116 ? 19.20436 51.71913 17.38093 0.561 15.74397 116 VAL B CA 1
ATOM 4202 C CA B VAL B 1 116 ? 19.15556 51.77019 17.41705 0.439 15.56274 116 VAL B CA 1
ATOM 4203 C C A VAL B 1 116 ? 18.30493 51.10291 16.32489 0.561 14.84659 116 VAL B C 1
ATOM 4204 C C B VAL B 1 116 ? 18.35243 51.12319 16.30696 0.439 14.59816 116 VAL B C 1
ATOM 4205 O O A VAL B 1 116 ? 18.27062 49.88651 16.15290 0.561 17.85295 116 VAL B O 1
ATOM 4206 O O B VAL B 1 116 ? 18.43621 49.91718 16.08037 0.439 17.67451 116 VAL B O 1
ATOM 4231 N N . ASP B 1 117 ? 17.60263 51.94875 15.59786 1.000 16.63941 117 ASP B N 1
ATOM 4232 C CA . ASP B 1 117 ? 16.82795 51.46812 14.47926 1.000 16.82765 117 ASP B CA 1
ATOM 4233 C C . ASP B 1 117 ? 17.76986 51.10600 13.34531 1.000 18.92358 117 ASP B C 1
ATOM 4234 O O . ASP B 1 117 ? 18.73098 51.83350 13.02742 1.000 18.46656 117 ASP B O 1
ATOM 4244 N N . GLU B 1 118 ? 17.42836 50.00098 12.69671 1.000 17.50323 118 GLU B N 1
ATOM 4245 C CA . GLU B 1 118 ? 18.20829 49.50666 11.57461 1.000 18.06943 118 GLU B CA 1
ATOM 4246 C C . GLU B 1 118 ? 18.35285 50.57371 10.51071 1.000 19.54849 118 GLU B C 1
ATOM 4247 O O . GLU B 1 118 ? 19.40417 50.66820 9.85398 1.000 21.93485 118 GLU B O 1
ATOM 4259 N N . VAL B 1 119 ? 17.31264 51.37362 10.27619 1.000 21.02815 119 VAL B N 1
ATOM 4260 C CA . VAL B 1 119 ? 17.35247 52.38439 9.22049 1.000 25.05699 119 VAL B CA 1
ATOM 4261 C C . VAL B 1 119 ? 18.25344 53.55761 9.52253 1.000 22.48350 119 VAL B C 1
ATOM 4262 O O . VAL B 1 119 ? 18.58730 54.29680 8.58228 1.000 25.01295 119 VAL B O 1
ATOM 4275 N N . ASP B 1 120 ? 18.73375 53.67423 10.75803 1.000 20.45222 120 ASP B N 1
ATOM 4276 C CA . ASP B 1 120 ? 19.57262 54.80770 11.16212 1.000 21.64356 120 ASP B CA 1
ATOM 4277 C C . ASP B 1 120 ? 21.03619 54.45232 10.89624 1.000 20.28988 120 ASP B C 1
ATOM 4278 O O . ASP B 1 120 ? 21.82152 54.21518 11.81546 1.000 18.35255 120 ASP B O 1
ATOM 4287 N N . THR B 1 121 ? 21.38248 54.43783 9.59771 1.000 22.86221 121 THR B N 1
ATOM 4288 C CA . THR B 1 121 ? 22.70332 53.93269 9.19724 1.000 30.29443 121 THR B CA 1
ATOM 4289 C C . THR B 1 121 ? 23.83083 54.85442 9.65345 1.000 29.56946 121 THR B C 1
ATOM 4290 O O . THR B 1 121 ? 24.93465 54.37748 9.94133 1.000 23.32490 121 THR B O 1
ATOM 4301 N N . ASP B 1 122 ? 23.58417 56.16069 9.74718 1.000 28.12454 122 ASP B N 1
ATOM 4302 C CA . ASP B 1 122 ? 24.66508 57.02245 10.22312 1.000 30.13561 122 ASP B CA 1
ATOM 4303 C C . ASP B 1 122 ? 24.98323 56.72916 11.66931 1.000 29.03022 122 ASP B C 1
ATOM 4304 O O . ASP B 1 122 ? 26.16034 56.68113 12.05624 1.000 22.72325 122 ASP B O 1
ATOM 4313 N N . ALA B 1 123 ? 23.93926 56.59785 12.50799 1.000 24.19723 123 ALA B N 1
ATOM 4314 C CA . ALA B 1 123 ? 24.18452 56.27574 13.90285 1.000 20.36392 123 ALA B CA 1
ATOM 4315 C C . ALA B 1 123 ? 24.86739 54.93793 14.00335 1.000 15.91107 123 ALA B C 1
ATOM 4316 O O . ALA B 1 123 ? 25.78066 54.75705 14.81491 1.000 15.44796 123 ALA B O 1
ATOM 4323 N N . ARG B 1 124 ? 24.40766 53.96846 13.22990 1.000 16.93346 124 ARG B N 1
ATOM 4324 C CA . ARG B 1 124 ? 24.99797 52.64125 13.26529 1.000 15.72078 124 ARG B CA 1
ATOM 4325 C C . ARG B 1 124 ? 26.45660 52.69468 12.88122 1.000 15.18545 124 ARG B C 1
ATOM 4326 O O . ARG B 1 124 ? 27.28629 52.10033 13.56670 1.000 17.88713 124 ARG B O 1
ATOM 4347 N N . ARG B 1 125 ? 26.79923 53.44753 11.84443 1.000 17.67653 125 ARG B N 1
ATOM 4348 C CA . ARG B 1 125 ? 28.18794 53.57173 11.41341 1.000 18.22115 125 ARG B CA 1
ATOM 4349 C C . ARG B 1 125 ? 29.01305 54.20101 12.53036 1.000 19.35349 125 ARG B C 1
ATOM 4350 O O . ARG B 1 125 ? 30.12380 53.74141 12.85239 1.000 18.39074 125 ARG B O 1
ATOM 4360 N N . PHE B 1 126 ? 28.44968 55.21261 13.17557 1.000 17.57008 126 PHE B N 1
ATOM 4361 C CA . PHE B 1 126 ? 29.12067 55.87957 14.29859 1.000 18.60154 126 PHE B CA 1
ATOM 4362 C C . PHE B 1 126 ? 29.39828 54.89278 15.40336 1.000 18.35016 126 PHE B C 1
ATOM 4363 O O . PHE B 1 126 ? 30.50702 54.83117 15.92706 1.000 16.78714 126 PHE B O 1
ATOM 4380 N N A TYR B 1 127 ? 28.40147 54.13588 15.80813 0.609 14.32798 127 TYR B N 1
ATOM 4381 N N B TYR B 1 127 ? 28.40072 54.10404 15.79386 0.391 14.12154 127 TYR B N 1
ATOM 4382 C CA A TYR B 1 127 ? 28.62357 53.17586 16.88730 0.609 12.99776 127 TYR B CA 1
ATOM 4383 C CA B TYR B 1 127 ? 28.61445 53.16596 16.89984 0.391 12.35362 127 TYR B CA 1
ATOM 4384 C C A TYR B 1 127 ? 29.62228 52.09073 16.50801 0.609 17.15565 127 TYR B C 1
ATOM 4385 C C B TYR B 1 127 ? 29.67237 52.12167 16.57065 0.391 17.44999 127 TYR B C 1
ATOM 4386 O O A TYR B 1 127 ? 30.49752 51.72758 17.31026 0.609 14.67425 127 TYR B O 1
ATOM 4387 O O B TYR B 1 127 ? 30.54817 51.82321 17.39307 0.391 14.20475 127 TYR B O 1
ATOM 4422 N N A GLU B 1 128 ? 29.55395 51.59738 15.27707 0.609 15.88600 128 GLU B N 1
ATOM 4423 N N B GLU B 1 128 ? 29.58457 51.51977 15.38754 0.391 15.24161 128 GLU B N 1
ATOM 4424 C CA A GLU B 1 128 ? 30.46593 50.55066 14.81596 0.609 16.64265 128 GLU B CA 1
ATOM 4425 C CA B GLU B 1 128 ? 30.56082 50.51324 14.97460 0.391 16.96749 128 GLU B CA 1
ATOM 4426 C C A GLU B 1 128 ? 31.89794 51.03193 14.73466 0.609 19.91272 128 GLU B C 1
ATOM 4427 C C B GLU B 1 128 ? 31.96230 51.08906 14.98771 0.391 20.37735 128 GLU B C 1
ATOM 4428 O O A GLU B 1 128 ? 32.83344 50.23184 14.89980 0.609 22.92598 128 GLU B O 1
ATOM 4429 O O B GLU B 1 128 ? 32.89903 50.48494 15.55310 0.391 14.60734 128 GLU B O 1
ATOM 4452 N N . ARG B 1 129 ? 32.10609 52.31784 14.49078 1.000 18.56085 129 ARG B N 1
ATOM 4453 C CA . ARG B 1 129 ? 33.43650 52.88590 14.39276 1.000 19.91713 129 ARG B CA 1
ATOM 4454 C C . ARG B 1 129 ? 33.97198 53.24755 15.78212 1.000 20.09702 129 ARG B C 1
ATOM 4455 O O . ARG B 1 129 ? 35.16596 53.49336 15.93478 1.000 24.52314 129 ARG B O 1
ATOM 4465 N N . HIS B 1 130 ? 33.15063 53.23628 16.79658 1.000 17.01913 130 HIS B N 1
ATOM 4466 C CA . HIS B 1 130 ? 33.54875 53.55427 18.15018 1.000 16.87957 130 HIS B CA 1
ATOM 4467 C C . HIS B 1 130 ? 33.37189 52.36509 19.06208 1.000 16.84332 130 HIS B C 1
ATOM 4468 O O . HIS B 1 130 ? 33.20542 52.55242 20.27250 1.000 22.48940 130 HIS B O 1
ATOM 4482 N N . GLY B 1 131 ? 33.40710 51.15459 18.51714 1.000 21.21220 131 GLY B N 1
ATOM 4483 C CA . GLY B 1 131 ? 33.64158 49.92594 19.28579 1.000 21.92091 131 GLY B CA 1
ATOM 4484 C C . GLY B 1 131 ? 32.45582 49.15294 19.74184 1.000 17.66663 131 GLY B C 1
ATOM 4485 O O . GLY B 1 131 ? 32.61066 48.22692 20.56222 1.000 17.54370 131 GLY B O 1
ATOM 4489 N N . LEU B 1 132 ? 31.28324 49.45882 19.20910 1.000 16.71950 132 LEU B N 1
ATOM 4490 C CA . LEU B 1 132 ? 30.09213 48.69757 19.52186 1.000 15.43189 132 LEU B CA 1
ATOM 4491 C C . LEU B 1 132 ? 29.73169 47.74640 18.40334 1.000 13.91419 132 LEU B C 1
ATOM 4492 O O . LEU B 1 132 ? 30.09130 47.98591 17.24289 1.000 15.73317 132 LEU B O 1
ATOM 4508 N N . THR B 1 133 ? 29.12531 46.63517 18.76668 1.000 13.04165 133 THR B N 1
ATOM 4509 C CA . THR B 1 133 ? 28.80249 45.59443 17.80439 1.000 12.68976 133 THR B CA 1
ATOM 4510 C C . THR B 1 133 ? 27.35985 45.12175 17.94943 1.000 11.44599 133 THR B C 1
ATOM 4511 O O . THR B 1 133 ? 26.84553 45.03292 19.08891 1.000 11.50469 133 THR B O 1
ATOM 4522 N N . ASN B 1 134 ? 26.74491 44.79481 16.83364 1.000 11.09094 134 ASN B N 1
ATOM 4523 C CA . ASN B 1 134 ? 25.42526 44.18223 16.76931 1.000 11.65013 134 ASN B CA 1
ATOM 4524 C C . ASN B 1 134 ? 25.50920 42.66794 16.82042 1.000 11.54602 134 ASN B C 1
ATOM 4525 O O . ASN B 1 134 ? 24.45927 42.03186 16.82317 1.000 11.77556 134 ASN B O 1
ATOM 4536 N N . ILE B 1 135 ? 26.68175 42.06942 16.91128 1.000 11.78002 135 ILE B N 1
ATOM 4537 C CA . ILE B 1 135 ? 26.88070 40.64043 16.76407 1.000 11.72122 135 ILE B CA 1
ATOM 4538 C C . ILE B 1 135 ? 27.23138 40.01949 18.10544 1.000 13.89452 135 ILE B C 1
ATOM 4539 O O . ILE B 1 135 ? 28.16486 40.47094 18.77939 1.000 16.59088 135 ILE B O 1
ATOM 4555 N N . GLU B 1 136 ? 26.53526 38.95522 18.46246 1.000 13.65884 136 GLU B N 1
ATOM 4556 C CA . GLU B 1 136 ? 26.83581 38.14971 19.63273 1.000 15.85328 136 GLU B CA 1
ATOM 4557 C C . GLU B 1 136 ? 26.67770 36.70262 19.21401 1.000 17.31182 136 GLU B C 1
ATOM 4558 O O . GLU B 1 136 ? 25.64033 36.33439 18.63900 1.000 15.95215 136 GLU B O 1
ATOM 4570 N N . GLN B 1 137 ? 27.65000 35.87309 19.54673 1.000 17.38964 137 GLN B N 1
ATOM 4571 C CA . GLN B 1 137 ? 27.67055 34.47668 19.15752 1.000 20.31579 137 GLN B CA 1
ATOM 4572 C C . GLN B 1 137 ? 27.26061 34.27937 17.70574 1.000 22.78233 137 GLN B C 1
ATOM 4573 O O . GLN B 1 137 ? 26.49746 33.37102 17.36752 1.000 22.71297 137 GLN B O 1
ATOM 4587 N N . GLY B 1 138 ? 27.80410 35.11897 16.85760 1.000 18.75629 138 GLY B N 1
ATOM 4588 C CA . GLY B 1 138 ? 27.60820 34.95476 15.42715 1.000 17.69646 138 GLY B CA 1
ATOM 4589 C C . GLY B 1 138 ? 26.23785 35.33469 14.91674 1.000 17.07324 138 GLY B C 1
ATOM 4590 O O . GLY B 1 138 ? 25.90279 34.93721 13.79881 1.000 18.05808 138 GLY B O 1
ATOM 4594 N N . SER B 1 139 ? 25.42755 36.06069 15.68926 1.000 15.81366 139 SER B N 1
ATOM 4595 C CA . SER B 1 139 ? 24.10382 36.47505 15.25802 1.000 15.36368 139 SER B CA 1
ATOM 4596 C C . SER B 1 139 ? 23.90547 37.94333 15.55484 1.000 13.61100 139 SER B C 1
ATOM 4597 O O . SER B 1 139 ? 24.44331 38.48815 16.54165 1.000 12.85776 139 SER B O 1
ATOM 4605 N N . ARG B 1 140 ? 23.11328 38.59649 14.71122 1.000 13.40432 140 ARG B N 1
ATOM 4606 C CA . ARG B 1 140 ? 22.64423 39.93408 15.04951 1.000 12.25863 140 ARG B CA 1
ATOM 4607 C C . ARG B 1 140 ? 21.75395 39.87337 16.28740 1.000 11.79348 140 ARG B C 1
ATOM 4608 O O . ARG B 1 140 ? 21.06587 38.86905 16.55358 1.000 12.47360 140 ARG B O 1
ATOM 4629 N N . MET B 1 141 ? 21.71270 40.99314 16.98705 1.000 10.91875 141 MET B N 1
ATOM 4630 C CA . MET B 1 141 ? 20.85750 41.18884 18.15442 1.000 10.50754 141 MET B CA 1
ATOM 4631 C C . MET B 1 141 ? 19.72202 42.16441 17.89210 1.000 12.47083 141 MET B C 1
ATOM 4632 O O . MET B 1 141 ? 19.93671 43.24187 17.36090 1.000 12.01752 141 MET B O 1
ATOM 4647 N N . LEU B 1 142 ? 18.51318 41.70167 18.20020 1.000 10.83533 142 LEU B N 1
ATOM 4648 C CA . LEU B 1 142 ? 17.28847 42.45038 17.98014 1.000 12.84339 142 LEU B CA 1
ATOM 4649 C C . LEU B 1 142 ? 16.66466 42.90095 19.29540 1.000 12.82944 142 LEU B C 1
ATOM 4650 O O . LEU B 1 142 ? 16.83375 42.26454 20.31316 1.000 14.43476 142 LEU B O 1
ATOM 4666 N N . LEU B 1 143 ? 16.04722 44.06340 19.25930 1.000 10.33562 143 LEU B N 1
ATOM 4667 C CA . LEU B 1 143 ? 15.25937 44.56188 20.37849 1.000 9.98922 143 LEU B CA 1
ATOM 4668 C C . LEU B 1 143 ? 13.78084 44.35972 20.07386 1.000 11.71845 143 LEU B C 1
ATOM 4669 O O . LEU B 1 143 ? 13.26226 44.81070 19.04194 1.000 11.47882 143 LEU B O 1
ATOM 4685 N N . TYR B 1 144 ? 13.11930 43.66202 20.96340 1.000 11.63110 144 TYR B N 1
ATOM 4686 C CA . TYR B 1 144 ? 11.65443 43.56098 20.96679 1.000 12.38285 144 TYR B CA 1
ATOM 4687 C C . TYR B 1 144 ? 11.06986 44.35320 22.11761 1.000 9.85351 144 TYR B C 1
ATOM 4688 O O . TYR B 1 144 ? 11.65605 44.37239 23.21036 1.000 11.13687 144 TYR B O 1
ATOM 4706 N N . ILE B 1 145 ? 9.94110 45.00547 21.88165 1.000 10.79874 145 ILE B N 1
ATOM 4707 C CA . ILE B 1 145 ? 9.31240 45.83462 22.90344 1.000 10.02374 145 ILE B CA 1
ATOM 4708 C C . ILE B 1 145 ? 7.81624 45.58332 22.92046 1.000 10.14151 145 ILE B C 1
ATOM 4709 O O . ILE B 1 145 ? 7.19822 45.12452 21.94391 1.000 11.25463 145 ILE B O 1
ATOM 4725 N N . ARG B 1 146 ? 7.21621 45.92573 24.05949 1.000 11.34447 146 ARG B N 1
ATOM 4726 C CA . ARG B 1 146 ? 5.75521 46.17702 24.13697 1.000 11.33942 146 ARG B CA 1
ATOM 4727 C C . ARG B 1 146 ? 5.54078 47.44976 24.94335 1.000 10.78127 146 ARG B C 1
ATOM 4728 O O . ARG B 1 146 ? 5.95297 47.54533 26.09229 1.000 10.61998 146 ARG B O 1
ATOM 4749 N N . GLU B 1 147 ? 4.90603 48.46514 24.35736 1.000 12.67543 147 GLU B N 1
ATOM 4750 C CA . GLU B 1 147 ? 4.52286 49.66282 25.06027 1.000 12.82042 147 GLU B CA 1
ATOM 4751 C C . GLU B 1 147 ? 3.27673 49.41398 25.89398 1.000 13.44808 147 GLU B C 1
ATOM 4752 O O . GLU B 1 147 ? 2.37983 48.68426 25.47654 1.000 13.14963 147 GLU B O 1
ATOM 4764 N N . LEU B 1 148 ? 3.24289 49.94125 27.09576 1.000 12.78890 148 LEU B N 1
ATOM 4765 C CA . LEU B 1 148 ? 2.21364 49.63492 28.10642 1.000 12.48939 148 LEU B CA 1
ATOM 4766 C C . LEU B 1 148 ? 1.59031 50.89432 28.66153 1.000 16.10644 148 LEU B C 1
ATOM 4767 O O . LEU B 1 148 ? 0.92063 50.83533 29.62409 1.000 20.87994 148 LEU B O 1
#

InterPro domains:
  IPR000182 GNAT domain [PF00583] (21-131)
  IPR000182 GNAT domain [PS51186] (5-148)
  IPR016181 Acyl-CoA N-acyltransferase [SSF55729] (6-137)
  IPR050832 Bacterial Acetyltransferase [PTHR43877] (5-137)

Foldseek 3Di:
DKDWDALVCLVLVLVQVVVVCVVVVHDRDPPSSVVSSVVCVDDFKIKIDDDSFWIWIKGWDPDPVFPFTEIERADTDGHPVPPPPCPSVVRVVVVVVVVVVRVHPYYHYADDPVPVVVVVVQVVVPDDQDDPRDGDDDDDDDD/DKDWDALVCLVLVLVQVCVVCVVVVHDDDPDSSVVSSVCCVDFQKTKMDDDSFWIWTKHFAPDPVFPFTEIEREDTDGHVVPPPPCPSVVRVVVVVVVVVVRVHPYYHYDDDPVPVVVVVVQVVVPDDQDDPRDGDDDDDDDD

Secondary structure (DSSP, 8-state):
-EEEPPGGGHHHHHHHHHHHHHHHT----TTHHHHHHHHHHSSSEEEEEETTTEEEEEEEE--TT-SSPEEEEEEEEE-GGGTTSSHHHHHHHHHHHHHHHTT-SEEEEEEETT-HHHHHHHHHTT-BSEETTEEEEEEEEE-/-EEEPPGGGHHHHHHHHHHHHHHTT----TTHHHHHHHHHHHSSEEEEEETTTEEEEEEEE--TT-SSPEEEEEEEEE-GGG-SSSHHHHHHHHHHHHHHHTT-SEEEEEEETT-HHHHHHHHHTT-BSEETTEEEEEEEEE-

B-factor: mean 24.04, std 10.5, range [7.21, 70.28]

Organism: Corynebacterium striatum (NCBI:txid43770)

Sequence (286 aa):
EIRVAEVADAGVVAKKLLRDFNNTEFDTPVPEGLEERFAQIIAHDDAFVLLAGDIGFAYVTLRPSPYYDDGPVAMMLDELYVAPAHRNRGVGTALLQQRVFEEEIRKHSSAGEELQINNVDDEVDTDARRFYERHGLLTNIIEQGSRMLLYIRELEIRRVAEVADAGVVAKLLRDFNTEFDTPVPEGLEERFAQIIAHDDAFVLLAGDIGFAYVTLRPSPYYDGPVVAMLDEELYVAPAHRNRRGVGTALLQRVFEEEIRKHSAGEELQINVVDEVDTDARRFYYEERHGLTNIEQGSRMLLYIREL

Radius of gyration: 18.82 Å; Cα contacts (8 Å, |Δi|>4): 583; chains: 2; bounding box: 33×54×40 Å

Solvent-accessible surface area: 13613 Å² total; per-residue (Å²): 135,27,95,61,7,119,71,101,22,4,28,53,0,10,99,3,0,122,39,42,8,96,76,102,127,41,104,63,30,88,31,13,94,114,39,0,29,114,16,19,64,124,95,44,6,18,0,0,0,9,38,94,39,0,0,0,1,0,1,13,9,28,9,1,67,56,137,12,24,10,0,4,4,45,24,31,11,15,18,77,87,72,79,156,189,41,31,15,40,36,0,4,116,57,0,29,70,15,0,158,138,75,82,7,7,19,0,15,4,54,9,38,44,97,52,83,93,41,50,149,51,14,94,77,65,28,7,56,7,89,63,132,73,4,63,5,0,4,1,6,104,125,112,125,34,102,62,6,118,68,103,19,2,24,57,0,0,114,2,0,96,44,52,14,106,78,84,134,50,125,49,50,90,32,0,89,72,47,0,28,94,7,27,53,129,54,94,13,23,0,0,0,7,45,95,39,0,0,0,1,0,1,14,7,28,10,3,67,51,133,13,26,7,0,0,3,46,14,30,11,14,20,77,91,72,86,156,194,40,32,15,48,37,0,4,104,57,0,28,67,16,0,157,151,86,82,7,8,19,0,17,5,42,13,25,47,96,46,81,95,36,32,104,47,14,88,183,68,30,6,56,5,81,60,114,72,6,86,0,0,9,0,15,104,128,109